Protein AF-0000000066710767 (afdb_homodimer)

pLDDT: mean 86.64, std 8.17, range [42.62, 94.25]

Structure (mmCIF, N/CA/C/O backbone):
data_AF-0000000066710767-model_v1
#
loop_
_entity.id
_entity.type
_entity.pdbx_description
1 polymer 'Receptor expression-enhancing protein'
#
loop_
_atom_site.group_PDB
_atom_site.id
_atom_site.type_symbol
_atom_site.label_atom_id
_atom_site.label_alt_id
_atom_site.label_comp_id
_atom_site.label_asym_id
_atom_site.label_entity_id
_atom_site.label_seq_id
_atom_site.pdbx_PDB_ins_code
_atom_site.Cartn_x
_atom_site.Cartn_y
_atom_site.Cartn_z
_atom_site.occupancy
_atom_site.B_iso_or_equiv
_atom_site.auth_seq_id
_atom_site.auth_comp_id
_atom_site.auth_asym_id
_atom_site.auth_atom_id
_atom_site.pdbx_PDB_model_num
ATOM 1 N N . MET A 1 1 ? -16.938 27.125 14.664 1 43.53 1 MET A N 1
ATOM 2 C CA . MET A 1 1 ? -15.539 27.094 14.25 1 43.53 1 MET A CA 1
ATOM 3 C C . MET A 1 1 ? -14.609 27.188 15.461 1 43.53 1 MET A C 1
ATOM 5 O O . MET A 1 1 ? -14.625 28.203 16.172 1 43.53 1 MET A O 1
ATOM 9 N N . ASN A 1 2 ? -14.266 26.016 16.078 1 51.09 2 ASN A N 1
ATOM 10 C CA . ASN A 1 2 ? -13.664 25.984 17.406 1 51.09 2 ASN A CA 1
ATOM 11 C C . ASN A 1 2 ? -12.492 26.953 17.516 1 51.09 2 ASN A C 1
ATOM 13 O O . ASN A 1 2 ? -11.797 27.203 16.531 1 51.09 2 ASN A O 1
ATOM 17 N N . ASP A 1 3 ? -12.555 27.844 18.422 1 58.38 3 ASP A N 1
ATOM 18 C CA . ASP A 1 3 ? -11.578 28.844 18.859 1 58.38 3 ASP A CA 1
ATOM 19 C C . ASP A 1 3 ? -10.195 28.219 19 1 58.38 3 ASP A C 1
ATOM 21 O O . ASP A 1 3 ? -9.859 27.672 20.062 1 58.38 3 ASP A O 1
ATOM 25 N N . ILE A 1 4 ? -9.703 27.672 17.859 1 63.28 4 ILE A N 1
ATOM 26 C CA . ILE A 1 4 ? -8.328 27.203 17.969 1 63.28 4 ILE A CA 1
ATOM 27 C C . ILE A 1 4 ? -7.449 28.297 18.578 1 63.28 4 ILE A C 1
ATOM 29 O O . ILE A 1 4 ? -7.438 29.422 18.078 1 63.28 4 ILE A O 1
ATOM 33 N N . HIS A 1 5 ? -7.02 28.062 19.75 1 76.56 5 HIS A N 1
ATOM 34 C CA . HIS A 1 5 ? -6.121 28.984 20.422 1 76.56 5 HIS A CA 1
ATOM 35 C C . HIS A 1 5 ? -4.93 29.344 19.547 1 76.56 5 HIS A C 1
ATOM 37 O O . HIS A 1 5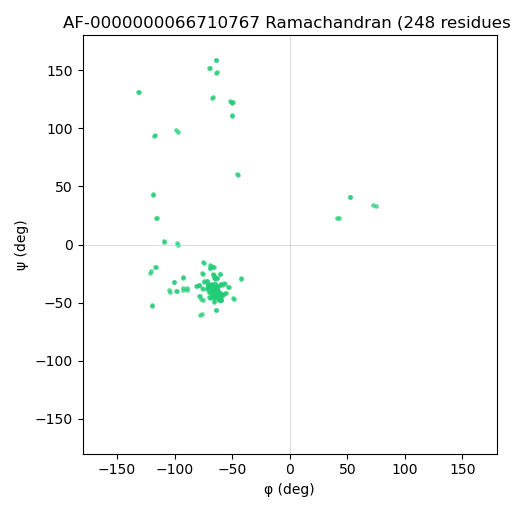 ? -4.363 28.453 18.875 1 76.56 5 HIS A O 1
ATOM 43 N N . PRO A 1 6 ? -4.762 30.625 19.297 1 83.25 6 PRO A N 1
ATOM 44 C CA . PRO A 1 6 ? -3.676 31.109 18.438 1 83.25 6 PRO A CA 1
ATOM 45 C C . PRO A 1 6 ? -2.355 30.391 18.703 1 83.25 6 PRO A C 1
ATOM 47 O O . PRO A 1 6 ? -1.581 30.156 17.766 1 83.25 6 PRO A O 1
ATOM 50 N N . GLU A 1 7 ? -2.072 29.922 19.859 1 88.31 7 GLU A N 1
ATOM 51 C CA . GLU A 1 7 ? -0.835 29.234 20.203 1 88.31 7 GLU A CA 1
ATOM 52 C C . GLU A 1 7 ? -0.789 27.844 19.547 1 88.31 7 GLU A C 1
ATOM 54 O O . GLU A 1 7 ? 0.267 27.406 19.078 1 88.31 7 GLU A O 1
ATOM 59 N N . LEU A 1 8 ? -1.935 27.281 19.5 1 83.75 8 LEU A N 1
ATOM 60 C CA . LEU A 1 8 ? -2.004 25.9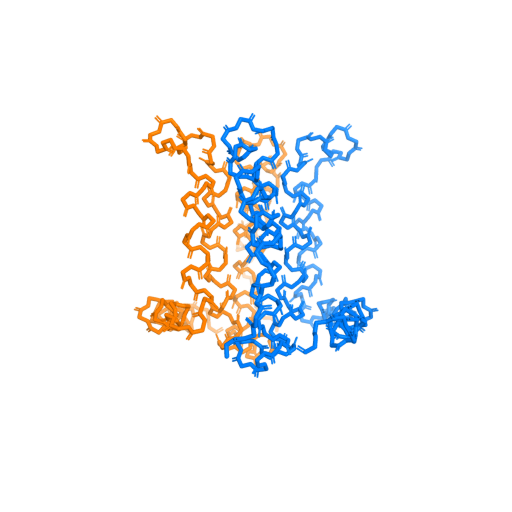69 18.875 1 83.75 8 LEU A CA 1
ATOM 61 C C . LEU A 1 8 ? -1.748 26.078 17.375 1 83.75 8 LEU A C 1
ATOM 63 O O . LEU A 1 8 ? -1.087 25.219 16.781 1 83.75 8 LEU A O 1
ATOM 67 N N . LEU A 1 9 ? -2.266 27.125 16.922 1 86.69 9 LEU A N 1
ATOM 68 C CA . LEU A 1 9 ? -2.088 27.328 15.492 1 86.69 9 LEU A CA 1
ATOM 69 C C . LEU A 1 9 ? -0.615 27.547 15.148 1 86.69 9 LEU A C 1
ATOM 71 O O . LEU A 1 9 ? -0.123 27 14.156 1 86.69 9 LEU A O 1
ATOM 75 N N . LYS A 1 10 ? 0.056 28.266 16 1 90.12 10 LYS A N 1
ATOM 76 C CA . LYS A 1 10 ? 1.489 28.469 15.812 1 90.12 10 LYS A CA 1
ATOM 77 C C . LYS A 1 10 ? 2.246 27.156 15.898 1 90.12 10 LYS A C 1
ATOM 79 O O . LYS A 1 10 ? 3.17 26.906 15.125 1 90.12 10 LYS A O 1
ATOM 84 N N . PHE A 1 11 ? 1.814 26.359 16.797 1 88.25 11 PHE A N 1
ATOM 85 C CA . PHE A 1 11 ? 2.453 25.062 16.969 1 88.25 11 PHE A CA 1
ATOM 86 C C . PHE A 1 11 ? 2.232 24.172 15.758 1 88.25 11 PHE A C 1
ATOM 88 O O . PHE A 1 11 ? 3.168 23.547 15.273 1 88.25 11 PHE A O 1
ATOM 95 N N . VAL A 1 12 ? 1.07 24.188 15.273 1 87.5 12 VAL A N 1
ATOM 96 C CA . VAL A 1 12 ? 0.722 23.344 14.133 1 87.5 12 VAL A CA 1
ATOM 97 C C . VAL A 1 12 ? 1.504 23.812 12.898 1 87.5 12 VAL A C 1
ATOM 99 O O . VAL A 1 12 ? 2.074 22.984 12.18 1 87.5 12 VAL A O 1
ATOM 102 N N . TYR A 1 13 ? 1.588 25.047 12.703 1 90.19 13 TYR A N 1
ATOM 103 C CA . TYR A 1 13 ? 2.326 25.562 11.555 1 90.19 13 TYR A CA 1
ATOM 104 C C . TYR A 1 13 ? 3.816 25.281 11.695 1 90.19 13 TYR A C 1
ATOM 106 O O . TYR A 1 13 ? 4.492 24.984 10.703 1 90.19 13 TYR A O 1
ATOM 114 N N . GLY A 1 14 ? 4.301 25.406 12.883 1 91.44 14 GLY A N 1
ATOM 115 C CA . GLY A 1 14 ? 5.691 25.062 13.133 1 91.44 14 GLY A CA 1
ATOM 116 C C . GLY A 1 14 ? 6.016 23.609 12.844 1 91.44 14 GLY A C 1
ATOM 117 O O . GLY A 1 14 ? 7.047 23.312 12.242 1 91.44 14 GLY A O 1
ATOM 118 N N . LEU A 1 15 ? 5.133 22.781 13.227 1 91.19 15 LEU A N 1
ATOM 119 C CA . LEU A 1 15 ? 5.32 21.359 12.984 1 91.19 15 LEU A CA 1
ATOM 120 C C . LEU A 1 15 ? 5.285 21.047 11.492 1 91.19 15 LEU A C 1
ATOM 122 O O . LEU A 1 15 ? 6.105 20.266 11 1 91.19 15 LEU A O 1
ATOM 126 N N . LEU A 1 16 ? 4.418 21.641 10.891 1 90.69 16 LEU A N 1
ATOM 127 C CA . LEU A 1 16 ? 4.297 21.438 9.445 1 90.69 16 LEU A CA 1
ATOM 128 C C . LEU A 1 16 ? 5.551 21.906 8.719 1 90.69 16 LEU A C 1
ATOM 130 O O . LEU A 1 16 ? 6.023 21.25 7.797 1 90.69 16 LEU A O 1
ATOM 134 N N . ALA A 1 17 ? 6 23.047 9.125 1 92.56 17 ALA A N 1
ATOM 135 C CA . ALA A 1 17 ? 7.23 23.578 8.539 1 92.56 17 ALA A CA 1
ATOM 136 C C . ALA A 1 17 ? 8.406 22.641 8.797 1 92.56 17 ALA A C 1
ATOM 138 O O . ALA A 1 17 ? 9.227 22.391 7.906 1 92.56 17 ALA A O 1
ATOM 139 N N . PHE A 1 18 ? 8.469 22.156 9.977 1 94 18 PHE A N 1
ATOM 140 C CA . PHE A 1 18 ? 9.531 21.219 10.344 1 94 18 PHE A CA 1
ATOM 141 C C . PHE A 1 18 ? 9.469 19.969 9.484 1 94 18 PHE A C 1
ATOM 143 O O . PHE A 1 18 ? 10.492 19.484 8.992 1 94 18 PHE A O 1
ATOM 150 N N . LEU A 1 19 ? 8.344 19.484 9.32 1 92.62 19 LEU A N 1
ATOM 151 C CA . LEU A 1 19 ? 8.156 18.266 8.531 1 92.62 19 LEU A CA 1
ATOM 152 C C . LEU A 1 19 ? 8.516 18.516 7.066 1 92.62 19 LEU A C 1
ATOM 154 O O . LEU A 1 19 ? 9.141 17.672 6.426 1 92.62 19 LEU A O 1
ATOM 158 N N . ALA A 1 20 ? 8.18 19.672 6.629 1 91.12 20 ALA A N 1
ATOM 159 C CA . ALA A 1 20 ? 8.484 20.031 5.246 1 91.12 20 ALA A CA 1
ATOM 160 C C . ALA A 1 20 ? 9.984 20.141 5.023 1 91.12 20 ALA A C 1
ATOM 162 O O . ALA A 1 20 ? 10.516 19.625 4.039 1 91.12 20 ALA A O 1
ATOM 163 N N . ILE A 1 21 ? 10.641 20.75 5.922 1 92.06 21 ILE A N 1
ATOM 164 C CA . ILE A 1 21 ? 12.086 20.891 5.832 1 92.06 21 ILE A CA 1
ATOM 165 C C . ILE A 1 21 ? 12.75 19.516 5.891 1 92.06 21 ILE A C 1
ATOM 167 O O . ILE A 1 21 ? 13.68 19.234 5.133 1 92.06 21 ILE A O 1
ATOM 171 N N . TYR A 1 22 ? 12.297 18.703 6.777 1 93 22 TYR A N 1
ATOM 172 C CA . TYR A 1 22 ? 12.844 17.359 6.902 1 93 22 TYR A CA 1
ATOM 173 C C . TYR A 1 22 ? 12.672 16.578 5.602 1 93 22 TYR A C 1
ATOM 175 O O . TYR A 1 22 ? 13.539 15.797 5.223 1 93 22 TYR A O 1
ATOM 183 N N . MET A 1 23 ? 11.602 16.812 4.898 1 91.5 23 MET A N 1
ATOM 184 C CA . MET A 1 23 ? 11.32 16.047 3.682 1 91.5 23 MET A CA 1
ATOM 185 C C . MET A 1 23 ? 12.219 16.516 2.539 1 91.5 23 MET A C 1
ATOM 187 O O . MET A 1 23 ? 12.367 15.805 1.539 1 91.5 23 MET A O 1
ATOM 191 N N . ILE A 1 24 ? 12.789 17.609 2.73 1 87.25 24 ILE A N 1
ATOM 192 C CA . ILE A 1 24 ? 13.688 18.141 1.705 1 87.25 24 ILE A CA 1
ATOM 193 C C . ILE A 1 24 ? 15.102 17.625 1.947 1 87.25 24 ILE A C 1
ATOM 195 O O . ILE A 1 24 ? 15.766 17.156 1.021 1 87.25 24 ILE A O 1
ATOM 199 N N . ILE A 1 25 ? 15.531 17.531 3.18 1 84.31 25 ILE A N 1
ATOM 200 C CA . ILE A 1 25 ? 16.938 17.281 3.461 1 84.31 25 ILE A CA 1
ATOM 201 C C . ILE A 1 25 ? 17.094 15.93 4.168 1 84.31 25 ILE A C 1
ATOM 203 O O . ILE A 1 25 ? 18.188 15.367 4.219 1 84.31 25 ILE A O 1
ATOM 207 N N . GLY A 1 26 ? 16.031 15.469 4.723 1 83.38 26 GLY A N 1
ATOM 208 C CA . GLY A 1 26 ? 16.141 14.312 5.605 1 83.38 26 GLY A CA 1
ATOM 209 C C . GLY A 1 26 ? 16.484 13.031 4.871 1 83.38 26 GLY A C 1
ATOM 210 O O . GLY A 1 26 ? 16.109 12.859 3.705 1 83.38 26 GLY A O 1
ATOM 211 N N . SER A 1 27 ? 17.141 12.102 5.531 1 83.25 27 SER A N 1
ATOM 212 C CA . SER A 1 27 ? 17.562 10.82 4.98 1 83.25 27 SER A CA 1
ATOM 213 C C . SER A 1 27 ? 16.406 9.844 4.855 1 83.25 27 SER A C 1
ATOM 215 O O . SER A 1 27 ? 16.438 8.93 4.035 1 83.25 27 SER A O 1
ATOM 217 N N . GLU A 1 28 ? 15.375 10.055 5.68 1 89.38 28 GLU A N 1
ATOM 218 C CA . GLU A 1 28 ? 14.219 9.164 5.684 1 89.38 28 GLU A CA 1
ATOM 219 C C . GLU A 1 28 ? 12.945 9.906 5.305 1 89.38 28 GLU A C 1
ATOM 221 O O . GLU A 1 28 ? 11.906 9.75 5.957 1 89.38 28 GLU A O 1
ATOM 226 N N . ALA A 1 29 ? 13.078 10.719 4.312 1 90.44 29 ALA A N 1
ATOM 227 C CA . ALA A 1 29 ? 11.953 11.539 3.877 1 90.44 29 ALA A CA 1
ATOM 228 C C . ALA A 1 29 ? 10.82 10.664 3.344 1 90.44 29 ALA A C 1
ATOM 230 O O . ALA A 1 29 ? 9.641 10.922 3.613 1 90.44 29 ALA A O 1
ATOM 231 N N . GLY A 1 30 ? 11.172 9.586 2.652 1 90.12 30 GLY A N 1
ATOM 232 C CA . GLY A 1 30 ? 10.188 8.68 2.1 1 90.12 30 GLY A CA 1
ATOM 233 C C . GLY A 1 30 ? 9.367 7.965 3.162 1 90.12 30 GLY A C 1
ATOM 234 O O . GLY A 1 30 ? 8.156 7.809 3.021 1 90.12 30 GLY A O 1
ATOM 235 N N . LEU A 1 31 ? 10.078 7.516 4.137 1 89 31 LEU A N 1
ATOM 236 C CA . LEU A 1 31 ? 9.406 6.859 5.254 1 89 31 LEU A CA 1
ATOM 237 C C . LEU A 1 31 ? 8.414 7.805 5.918 1 89 31 LEU A C 1
ATOM 239 O O . LEU A 1 31 ? 7.258 7.438 6.145 1 89 31 LEU A O 1
ATOM 243 N N . LEU A 1 32 ? 8.914 9.008 6.18 1 91.12 32 LEU A N 1
ATOM 244 C CA . LEU A 1 32 ? 8.055 10.008 6.816 1 91.12 32 LEU A CA 1
ATOM 245 C C . LEU A 1 32 ? 6.844 10.312 5.949 1 91.12 32 LEU A C 1
ATOM 247 O O . LEU A 1 32 ? 5.715 10.359 6.445 1 91.12 32 LEU A O 1
ATOM 251 N N . CYS A 1 33 ? 7.07 10.516 4.699 1 93.06 33 CYS A N 1
ATOM 252 C CA . CYS A 1 33 ? 5.984 10.797 3.768 1 93.06 33 CYS A CA 1
ATOM 253 C C . CYS A 1 33 ? 4.953 9.68 3.77 1 93.06 33 CYS A C 1
ATOM 255 O O . CYS A 1 33 ? 3.75 9.938 3.816 1 93.06 33 CYS A O 1
ATOM 257 N N . ASN A 1 34 ? 5.391 8.453 3.779 1 92.12 34 ASN A N 1
ATOM 258 C CA . ASN A 1 34 ? 4.465 7.328 3.742 1 92.12 34 ASN A CA 1
ATOM 259 C C . ASN A 1 34 ? 3.699 7.188 5.055 1 92.12 34 ASN A C 1
ATOM 261 O O . ASN A 1 34 ? 2.535 6.781 5.059 1 92.12 34 ASN A O 1
ATOM 265 N N . ILE A 1 35 ? 4.297 7.496 6.098 1 92.12 35 ILE A N 1
ATOM 266 C CA . ILE A 1 35 ? 3.598 7.477 7.379 1 92.12 35 ILE A CA 1
ATOM 267 C C . ILE A 1 35 ? 2.467 8.5 7.367 1 92.12 35 ILE A C 1
ATOM 269 O O . ILE A 1 35 ? 1.338 8.195 7.754 1 92.12 35 ILE A O 1
ATOM 273 N N . ILE A 1 36 ? 2.723 9.656 6.891 1 91.44 36 ILE A N 1
ATOM 274 C CA . ILE A 1 36 ? 1.722 10.719 6.848 1 91.44 36 ILE A CA 1
ATOM 275 C C . ILE A 1 36 ? 0.602 10.328 5.883 1 91.44 36 ILE A C 1
ATOM 277 O O . ILE A 1 36 ? -0.58 10.477 6.203 1 91.44 36 ILE A O 1
ATOM 281 N N . CYS A 1 37 ? 0.985 9.797 4.766 1 89.06 37 CYS A N 1
ATOM 282 C CA . CYS A 1 37 ? 0.039 9.438 3.715 1 89.06 37 CYS A CA 1
ATOM 283 C C . CYS A 1 37 ? -0.841 8.273 4.145 1 89.06 37 CYS A C 1
ATOM 285 O O . CYS A 1 37 ? -1.921 8.062 3.588 1 89.06 37 CYS A O 1
ATOM 287 N N . PHE A 1 38 ? -0.404 7.598 5.117 1 90.25 38 PHE A N 1
ATOM 288 C CA . PHE A 1 38 ? -1.22 6.496 5.613 1 90.25 38 PHE A CA 1
ATOM 289 C C . PHE A 1 38 ? -2.018 6.922 6.84 1 90.25 38 PHE A C 1
ATOM 291 O O . PHE A 1 38 ? -3.184 6.551 6.992 1 90.25 38 PHE A O 1
ATOM 298 N N . THR A 1 39 ? -1.442 7.645 7.668 1 90.31 39 THR A N 1
ATOM 299 C CA . THR A 1 39 ? -2.062 8.016 8.938 1 90.31 39 THR A CA 1
ATOM 300 C C . THR A 1 39 ? -3.199 9.008 8.711 1 90.31 39 THR A C 1
ATOM 302 O O . THR A 1 39 ? -4.238 8.922 9.367 1 90.31 39 THR A O 1
ATOM 305 N N . TYR A 1 40 ? -3.018 9.852 7.75 1 89.88 40 TYR A N 1
ATOM 306 C CA . TYR A 1 40 ? -4.016 10.883 7.512 1 89.88 40 TYR A CA 1
ATOM 307 C C . TYR A 1 40 ? -5.348 10.273 7.09 1 89.88 40 TYR A C 1
ATOM 309 O O . TYR A 1 40 ? -6.375 10.492 7.738 1 89.88 40 TYR A O 1
ATOM 317 N N . PRO A 1 41 ? -5.363 9.516 6.07 1 87.62 41 PRO A N 1
ATOM 318 C CA . PRO A 1 41 ? -6.641 8.906 5.684 1 87.62 41 PRO A CA 1
ATOM 319 C C . PRO A 1 41 ? -7.191 7.961 6.754 1 87.62 41 PRO A C 1
ATOM 321 O O . PRO A 1 41 ? -8.406 7.801 6.875 1 87.62 41 PRO A O 1
ATOM 324 N N . ALA A 1 42 ? -6.293 7.355 7.523 1 87.88 42 ALA A N 1
ATOM 325 C CA . ALA A 1 42 ? -6.742 6.484 8.609 1 87.88 42 ALA A CA 1
ATOM 326 C C . ALA A 1 42 ? -7.523 7.273 9.656 1 87.88 42 ALA A C 1
ATOM 328 O O . ALA A 1 42 ? -8.594 6.844 10.094 1 87.88 42 ALA A O 1
ATOM 329 N N . ILE A 1 43 ? -7.035 8.414 9.953 1 88.81 43 ILE A N 1
ATOM 330 C CA . ILE A 1 43 ? -7.684 9.266 10.953 1 88.81 43 ILE A CA 1
ATOM 331 C C . ILE A 1 43 ? -9.023 9.758 10.414 1 88.81 43 ILE A C 1
ATOM 333 O O . ILE A 1 43 ? -10.039 9.695 11.109 1 88.81 43 ILE A O 1
ATOM 337 N N . VAL A 1 44 ? -9.023 10.18 9.211 1 86.62 44 VAL A N 1
ATOM 338 C CA . VAL A 1 44 ? -10.242 10.688 8.594 1 86.62 44 VAL A CA 1
ATOM 339 C C . VAL A 1 44 ? -11.281 9.57 8.492 1 86.62 44 VAL A C 1
ATOM 341 O O . VAL A 1 44 ? -12.469 9.797 8.727 1 86.62 44 VAL A O 1
ATOM 344 N N . SER A 1 45 ? -10.867 8.375 8.195 1 86.5 45 SER A N 1
ATOM 345 C CA . SER A 1 45 ? -11.766 7.227 8.062 1 86.5 45 SER A CA 1
ATOM 346 C C . SER A 1 45 ? -12.406 6.867 9.398 1 86.5 45 SER A C 1
ATOM 348 O O . SER A 1 45 ? -13.578 6.488 9.445 1 86.5 45 SER A O 1
ATOM 350 N N . ILE A 1 46 ? -11.641 6.938 10.391 1 85.69 46 ILE A N 1
ATOM 351 C CA . ILE A 1 46 ? -12.133 6.582 11.719 1 85.69 46 ILE A CA 1
ATOM 352 C C . ILE A 1 46 ? -13.086 7.664 12.219 1 85.69 46 ILE A C 1
ATOM 354 O O . ILE A 1 46 ? -14.109 7.363 12.836 1 85.69 46 ILE A O 1
ATOM 358 N N . GLN A 1 47 ? -12.766 8.883 11.922 1 83.94 47 GLN A N 1
ATOM 359 C CA . GLN A 1 47 ? -13.555 10 12.422 1 83.94 47 GLN A CA 1
ATOM 360 C C . GLN A 1 47 ? -14.844 10.18 11.625 1 83.94 47 GLN A C 1
ATOM 362 O O . GLN A 1 47 ? -15.898 10.445 12.195 1 83.94 47 GLN A O 1
ATOM 367 N N . GLU A 1 48 ? -14.695 10.094 10.344 1 74.31 48 GLU A N 1
ATOM 368 C CA . GLU A 1 48 ? -15.844 10.398 9.5 1 74.31 48 GLU A CA 1
ATOM 369 C C . GLU A 1 48 ? -16.562 9.125 9.07 1 74.31 48 GLU A C 1
ATOM 371 O O . GLU A 1 48 ? -17.688 9.172 8.57 1 74.31 48 GLU A O 1
ATOM 376 N N . LYS A 1 49 ? -16.125 8.031 9.484 1 66 49 LYS A N 1
ATOM 377 C CA . LYS A 1 49 ? -16.672 6.727 9.148 1 66 49 LYS A CA 1
ATOM 378 C C . LYS A 1 49 ? -17.047 6.656 7.668 1 66 49 LYS A C 1
ATOM 380 O O . LYS A 1 49 ? -17.953 5.922 7.285 1 66 49 LYS A O 1
ATOM 385 N N . THR A 1 50 ? -16.391 7.527 6.914 1 68.69 50 THR A N 1
ATOM 386 C CA . THR A 1 50 ? -16.922 7.602 5.562 1 68.69 50 THR A CA 1
ATOM 387 C C . THR A 1 50 ? -15.859 7.258 4.531 1 68.69 50 THR A C 1
ATOM 389 O O . THR A 1 50 ? -16.172 6.805 3.428 1 68.69 50 THR A O 1
ATOM 392 N N . LEU A 1 51 ? -14.625 7.426 4.871 1 77.69 51 LEU A N 1
ATOM 393 C CA . LEU A 1 51 ? -13.641 7.262 3.805 1 77.69 51 LEU A CA 1
ATOM 394 C C . LEU A 1 51 ? -13.43 5.785 3.488 1 77.69 51 LEU A C 1
ATOM 396 O O . LEU A 1 51 ? -13.727 5.332 2.381 1 77.69 51 LEU A O 1
ATOM 400 N N . PHE A 1 52 ? -13 5.074 4.535 1 83.62 52 PHE A N 1
ATOM 401 C CA . PHE A 1 52 ? -12.797 3.639 4.379 1 83.62 52 PHE A CA 1
ATOM 402 C C . PHE A 1 52 ? -13.453 2.867 5.516 1 83.62 52 PHE A C 1
ATOM 404 O O . PHE A 1 52 ? -13.297 3.219 6.684 1 83.62 52 PHE A O 1
ATOM 411 N N . PRO A 1 53 ? -14.227 1.805 5.059 1 83.88 53 PRO A N 1
ATOM 412 C CA . PRO A 1 53 ? -14.672 0.881 6.109 1 83.88 53 PRO A CA 1
ATOM 413 C C . PRO A 1 53 ? -13.508 0.158 6.785 1 83.88 53 PRO A C 1
ATOM 415 O O . PRO A 1 53 ? -12.406 0.097 6.23 1 83.88 53 PRO A O 1
ATOM 418 N N . PHE A 1 54 ? -13.727 -0.343 7.969 1 80.62 54 PHE A N 1
ATOM 419 C CA . PHE A 1 54 ? -12.68 -1.002 8.742 1 80.62 54 PHE A CA 1
ATOM 420 C C . PHE A 1 54 ? -12.078 -2.162 7.961 1 80.62 54 PHE A C 1
ATOM 422 O O . PHE A 1 54 ? -10.875 -2.416 8.047 1 80.62 54 PHE A O 1
ATOM 429 N N . SER A 1 55 ? -12.953 -2.77 7.184 1 80.25 55 SER A N 1
ATOM 430 C CA . SER A 1 55 ? -12.492 -3.91 6.402 1 80.25 55 SER A CA 1
ATOM 431 C C . SER A 1 55 ? -11.453 -3.482 5.367 1 80.25 55 SER A C 1
ATOM 433 O O . SER A 1 55 ? -10.492 -4.211 5.102 1 80.25 55 SER A O 1
ATOM 435 N N . VAL A 1 56 ? -11.578 -2.279 4.816 1 82.56 56 VAL A N 1
ATOM 436 C CA . VAL A 1 56 ? -10.641 -1.748 3.83 1 82.56 56 VAL A CA 1
ATOM 437 C C . VAL A 1 56 ? -9.383 -1.238 4.535 1 82.56 56 VAL A C 1
ATOM 439 O O . VAL A 1 56 ? -8.266 -1.466 4.062 1 82.56 56 VAL A O 1
ATOM 442 N N . MET A 1 57 ? -9.578 -0.707 5.691 1 84.44 57 MET A N 1
ATOM 443 C CA . MET A 1 57 ? -8.461 -0.133 6.434 1 84.44 57 MET A CA 1
ATOM 444 C C . MET A 1 57 ? -7.516 -1.226 6.93 1 84.44 57 MET A C 1
ATOM 446 O O . MET A 1 57 ? -6.297 -1.057 6.906 1 84.44 57 MET A O 1
ATOM 450 N N . GLU A 1 58 ? -8.102 -2.268 7.367 1 85.31 58 GLU A N 1
ATOM 451 C CA . GLU A 1 58 ? -7.266 -3.344 7.879 1 85.31 58 GLU A CA 1
ATOM 452 C C . GLU A 1 58 ? -6.375 -3.924 6.781 1 85.31 58 GLU A C 1
ATOM 454 O O . GLU A 1 58 ? -5.211 -4.238 7.023 1 85.31 58 GLU A O 1
ATOM 459 N N . LYS A 1 59 ? -6.945 -4.004 5.617 1 82.88 59 LYS A N 1
ATOM 460 C CA . LYS A 1 59 ? -6.188 -4.551 4.496 1 82.88 59 LYS A CA 1
ATOM 461 C C . LYS A 1 59 ? -5.102 -3.578 4.043 1 82.88 59 LYS A C 1
ATOM 463 O O . LYS A 1 59 ? -4.008 -4 3.648 1 82.88 59 LYS A O 1
ATOM 468 N N . LYS A 1 60 ? -5.355 -2.348 4.176 1 84.31 60 LYS A N 1
ATOM 469 C CA . LYS A 1 60 ? -4.352 -1.338 3.854 1 84.31 60 LYS A CA 1
ATOM 470 C C . LYS A 1 60 ? -3.207 -1.361 4.859 1 84.31 60 LYS A C 1
ATOM 472 O O . LYS A 1 60 ? -2.045 -1.182 4.492 1 84.31 60 LYS A O 1
ATOM 477 N N . LEU A 1 61 ? -3.58 -1.629 6.062 1 85.69 61 LEU A N 1
ATOM 478 C CA . LEU A 1 61 ? -2.576 -1.639 7.125 1 85.69 61 LEU A CA 1
ATOM 479 C C . LEU A 1 61 ? -1.603 -2.797 6.938 1 85.69 61 LEU A C 1
ATOM 481 O O . LEU A 1 61 ? -0.402 -2.648 7.18 1 85.69 61 LEU A O 1
ATOM 485 N N . THR A 1 62 ? -2.143 -3.924 6.531 1 84.5 62 THR A N 1
ATOM 486 C CA . THR A 1 62 ? -1.284 -5.078 6.301 1 84.5 62 THR A CA 1
ATOM 487 C C . THR A 1 62 ? -0.25 -4.781 5.219 1 84.5 62 THR A C 1
ATOM 489 O O . THR A 1 62 ? 0.939 -5.047 5.398 1 84.5 62 THR A O 1
ATOM 492 N N . ASP A 1 63 ? -0.673 -4.133 4.168 1 87.44 63 ASP A N 1
ATOM 493 C CA . ASP A 1 63 ? 0.208 -3.793 3.053 1 87.44 63 ASP A CA 1
ATOM 494 C C . ASP A 1 63 ? 1.223 -2.729 3.461 1 87.44 63 ASP A C 1
ATOM 496 O O . ASP A 1 63 ? 2.379 -2.771 3.035 1 87.44 63 ASP A O 1
ATOM 500 N N . LYS A 1 64 ? 0.779 -1.824 4.242 1 88.5 64 LYS A N 1
ATOM 501 C CA . LYS A 1 64 ? 1.645 -0.706 4.605 1 88.5 64 LYS A CA 1
ATOM 502 C C . LYS A 1 64 ? 2.805 -1.17 5.48 1 88.5 64 LYS A C 1
ATOM 504 O O . LYS A 1 64 ? 3.91 -0.63 5.391 1 88.5 64 LYS A O 1
ATOM 509 N N . ALA A 1 65 ? 2.561 -2.141 6.363 1 85.06 65 ALA A N 1
ATOM 510 C CA . ALA A 1 65 ? 3.641 -2.707 7.168 1 85.06 65 ALA A CA 1
ATOM 511 C C . ALA A 1 65 ? 4.789 -3.188 6.285 1 85.06 65 ALA A C 1
ATOM 513 O O . ALA A 1 65 ? 5.961 -2.979 6.613 1 85.06 65 ALA A O 1
ATOM 514 N N . PHE A 1 66 ? 4.496 -3.705 5.168 1 87.12 66 PHE A N 1
ATOM 515 C CA . PHE A 1 66 ? 5.504 -4.184 4.227 1 87.12 66 PHE A CA 1
ATOM 516 C C . PHE A 1 66 ? 6.164 -3.018 3.504 1 87.12 66 PHE A C 1
ATOM 518 O O . PHE A 1 66 ? 7.371 -3.041 3.254 1 87.12 66 PHE A O 1
ATOM 525 N N . THR A 1 67 ? 5.375 -2.053 3.215 1 87.31 67 THR A N 1
ATOM 526 C CA . THR A 1 67 ? 5.902 -0.892 2.506 1 87.31 67 THR A CA 1
ATOM 527 C C . THR A 1 67 ? 6.953 -0.174 3.352 1 87.31 67 THR A C 1
ATOM 529 O O . THR A 1 67 ? 7.973 0.279 2.828 1 87.31 67 THR A O 1
ATOM 532 N N . PHE A 1 68 ? 6.719 -0.168 4.625 1 88.56 68 PHE A N 1
ATOM 533 C CA . PHE A 1 68 ? 7.656 0.495 5.523 1 88.56 68 PHE A CA 1
ATOM 534 C C . PHE A 1 68 ? 8.977 -0.266 5.586 1 88.56 68 PHE A C 1
ATOM 536 O O . PHE A 1 68 ? 10.047 0.341 5.586 1 88.56 68 PHE A O 1
ATOM 543 N N . SER A 1 69 ? 8.953 -1.498 5.598 1 88.75 69 SER A N 1
ATOM 544 C CA . SE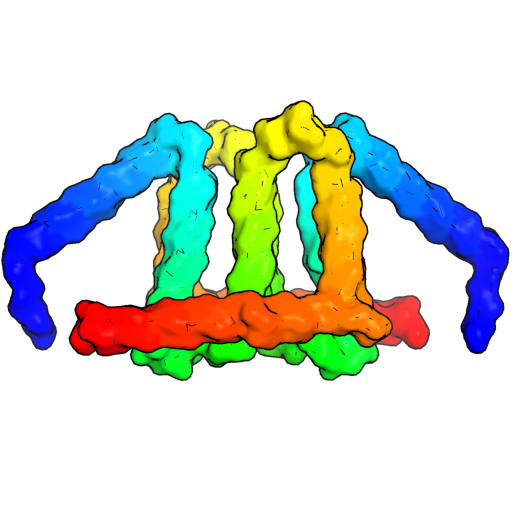R A 1 69 ? 10.172 -2.309 5.645 1 88.75 69 SER A CA 1
ATOM 545 C C . SER A 1 69 ? 10.977 -2.166 4.359 1 88.75 69 SER A C 1
ATOM 547 O O . SER A 1 69 ? 12.203 -2.281 4.375 1 88.75 69 SER A O 1
ATOM 549 N N . ASP A 1 70 ? 10.25 -1.817 3.262 1 89.38 70 ASP A N 1
ATOM 550 C CA . ASP A 1 70 ? 10.906 -1.698 1.965 1 89.38 70 ASP A CA 1
ATOM 551 C C . ASP A 1 70 ? 11.906 -0.543 1.96 1 89.38 70 ASP A C 1
ATOM 553 O O . ASP A 1 70 ? 12.906 -0.585 1.243 1 89.38 70 ASP A O 1
ATOM 557 N N . PHE A 1 71 ? 11.633 0.42 2.746 1 87.19 71 PHE A N 1
ATOM 558 C CA . PHE A 1 71 ? 12.508 1.58 2.811 1 87.19 71 PHE A CA 1
ATOM 559 C C . PHE A 1 71 ? 13.844 1.212 3.451 1 87.19 71 PHE A C 1
ATOM 561 O O . PHE A 1 71 ? 14.859 1.868 3.207 1 87.19 71 PHE A O 1
ATOM 568 N N . TYR A 1 72 ? 13.883 0.133 4.18 1 87.88 72 TYR A N 1
ATOM 569 C CA . TYR A 1 72 ? 15.109 -0.295 4.848 1 87.88 72 TYR A CA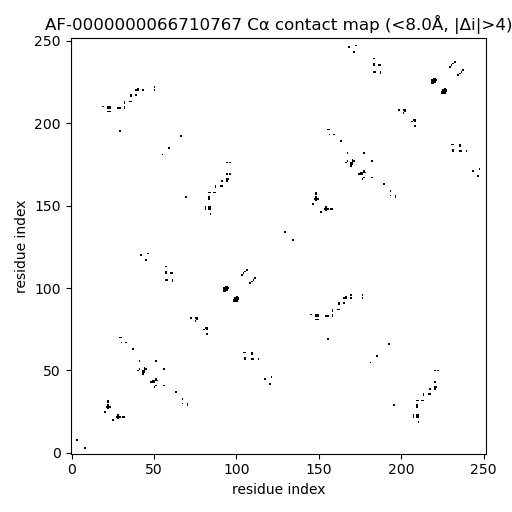 1
ATOM 570 C C . TYR A 1 72 ? 15.594 -1.632 4.297 1 87.88 72 TYR A C 1
ATOM 572 O O . TYR A 1 72 ? 16.344 -2.35 4.961 1 87.88 72 TYR A O 1
ATOM 580 N N . ALA A 1 73 ? 15.172 -1.907 3.133 1 87.88 73 ALA A N 1
ATOM 581 C CA . ALA A 1 73 ? 15.477 -3.217 2.561 1 87.88 73 ALA A CA 1
ATOM 582 C C . ALA A 1 73 ? 16.984 -3.432 2.453 1 87.88 73 ALA A C 1
ATOM 584 O O . ALA A 1 73 ? 17.484 -4.512 2.768 1 87.88 73 ALA A O 1
ATOM 585 N N . GLU A 1 74 ? 17.766 -2.398 2.014 1 86.06 74 GLU A N 1
ATOM 586 C CA . GLU A 1 74 ? 19.219 -2.521 1.88 1 86.06 74 GLU A CA 1
ATOM 587 C C . GLU A 1 74 ? 19.875 -2.83 3.225 1 86.06 74 GLU A C 1
ATOM 589 O O . GLU A 1 74 ? 20.766 -3.67 3.305 1 86.06 74 GLU A O 1
ATOM 594 N N . ARG A 1 75 ? 19.406 -2.143 4.246 1 86.44 75 ARG A N 1
ATOM 595 C CA . ARG A 1 75 ? 19.938 -2.385 5.582 1 86.44 75 ARG A CA 1
ATOM 596 C C . ARG A 1 75 ? 19.531 -3.764 6.09 1 86.44 75 ARG A C 1
ATOM 598 O O . ARG A 1 75 ? 20.344 -4.461 6.715 1 86.44 75 ARG A O 1
ATOM 605 N N . ILE A 1 76 ? 18.312 -4.223 5.867 1 89.75 76 ILE A N 1
ATOM 606 C CA . ILE A 1 76 ? 17.812 -5.523 6.297 1 89.75 76 ILE A CA 1
ATOM 607 C C . ILE A 1 76 ? 18.609 -6.633 5.609 1 89.75 76 ILE A C 1
ATOM 609 O O . ILE A 1 76 ? 18.906 -7.664 6.219 1 89.75 76 ILE A O 1
ATOM 613 N N . MET A 1 77 ? 18.953 -6.402 4.367 1 89.75 77 MET A N 1
ATOM 614 C CA . MET A 1 77 ? 19.641 -7.43 3.584 1 89.75 77 MET A CA 1
ATOM 615 C C . MET A 1 77 ? 21.031 -7.703 4.141 1 89.75 77 MET A C 1
ATOM 617 O O . MET A 1 77 ? 21.641 -8.734 3.846 1 89.75 77 MET A O 1
ATOM 621 N N . GLU A 1 78 ? 21.547 -6.75 4.934 1 90.88 78 GLU A N 1
ATOM 622 C CA . GLU A 1 78 ? 22.812 -6.984 5.605 1 90.88 78 GLU A CA 1
ATOM 623 C C . GLU A 1 78 ? 22.703 -8.117 6.629 1 90.88 78 GLU A C 1
ATOM 625 O O . GLU A 1 78 ? 23.672 -8.828 6.883 1 90.88 78 GLU A O 1
ATOM 630 N N . PHE A 1 79 ? 21.5 -8.328 7.207 1 89.88 79 PHE A N 1
ATOM 631 C CA . PHE A 1 79 ? 21.25 -9.352 8.219 1 89.88 79 PHE A CA 1
ATOM 632 C C . PHE A 1 79 ? 20.5 -10.531 7.617 1 89.88 79 PHE A C 1
ATOM 634 O O . PHE A 1 79 ? 20.672 -11.672 8.039 1 89.88 79 PHE A O 1
ATOM 641 N N . VAL A 1 80 ? 19.562 -10.359 6.785 1 89.31 80 VAL A N 1
ATOM 642 C CA . VAL A 1 80 ? 18.75 -11.367 6.121 1 89.31 80 VAL A CA 1
ATOM 643 C C . VAL A 1 80 ? 18.969 -11.305 4.613 1 89.31 80 VAL A C 1
ATOM 645 O O . VAL A 1 80 ? 18.234 -10.617 3.9 1 89.31 80 VAL A O 1
ATOM 648 N N . PRO A 1 81 ? 19.953 -12.242 4.359 1 86.69 81 PRO A N 1
ATOM 649 C CA . PRO A 1 81 ? 20.141 -12.273 2.908 1 86.69 81 PRO A CA 1
ATOM 650 C C . PRO A 1 81 ? 18.891 -12.758 2.164 1 86.69 81 PRO A C 1
ATOM 652 O O . PRO A 1 81 ? 18.031 -13.43 2.75 1 86.69 81 PRO A O 1
ATOM 655 N N . PHE A 1 82 ? 18.562 -12.352 1.032 1 91.25 82 PHE A N 1
ATOM 656 C CA . PHE A 1 82 ? 17.438 -12.75 0.184 1 91.25 82 PHE A CA 1
ATOM 657 C C . PHE A 1 82 ? 16.141 -12.164 0.711 1 91.25 82 PHE A C 1
ATOM 659 O O . PHE A 1 82 ? 15.102 -12.836 0.697 1 91.25 82 PHE A O 1
ATOM 666 N N . TYR A 1 83 ? 16.125 -11.07 1.262 1 92.5 83 TYR A N 1
ATOM 667 C CA . TYR A 1 83 ? 14.961 -10.398 1.819 1 92.5 83 TYR A CA 1
ATOM 668 C C . TYR A 1 83 ? 13.812 -10.391 0.825 1 92.5 83 TYR A C 1
ATOM 670 O O . TYR A 1 83 ? 12.672 -10.711 1.182 1 92.5 83 TYR A O 1
ATOM 678 N N . TRP A 1 84 ? 14.078 -10.078 -0.366 1 93.5 84 TRP A N 1
ATOM 679 C CA . TRP A 1 84 ? 13.023 -9.938 -1.369 1 93.5 84 TRP A CA 1
ATOM 680 C C . TRP A 1 84 ? 12.383 -11.281 -1.681 1 93.5 84 TRP A C 1
ATOM 682 O O . TRP A 1 84 ? 11.18 -11.359 -1.93 1 93.5 84 TRP A O 1
ATOM 692 N N . ILE A 1 85 ? 13.164 -12.305 -1.643 1 94.25 85 ILE A N 1
ATOM 693 C CA . ILE A 1 85 ? 12.625 -13.641 -1.87 1 94.25 85 ILE A CA 1
ATOM 694 C C . ILE A 1 85 ? 11.75 -14.055 -0.691 1 94.25 85 ILE A C 1
ATOM 696 O O . ILE A 1 85 ? 10.648 -14.57 -0.881 1 94.25 85 ILE A O 1
ATOM 700 N N . ILE A 1 86 ? 12.266 -13.812 0.437 1 94 86 ILE A N 1
ATOM 701 C CA . ILE A 1 86 ? 11.523 -14.148 1.643 1 94 86 ILE A CA 1
ATOM 702 C C . ILE A 1 86 ? 10.203 -13.383 1.668 1 94 86 ILE A C 1
ATOM 704 O O . ILE A 1 86 ? 9.148 -13.945 1.966 1 94 86 ILE A O 1
ATOM 708 N N . LYS A 1 87 ? 10.266 -12.109 1.335 1 93.69 87 LYS A N 1
ATOM 709 C CA . LYS A 1 87 ? 9.055 -11.297 1.278 1 93.69 87 LYS A CA 1
ATOM 710 C C . LYS A 1 87 ? 8.078 -11.844 0.241 1 93.69 87 LYS A C 1
ATOM 712 O O . LYS A 1 87 ? 6.871 -11.875 0.48 1 93.69 87 LYS A O 1
ATOM 717 N N . CYS A 1 88 ? 8.594 -12.203 -0.84 1 93.81 88 CYS A N 1
ATOM 718 C CA . CYS A 1 88 ? 7.742 -12.742 -1.896 1 93.81 88 CYS A CA 1
ATOM 719 C C . CYS A 1 88 ? 7.047 -14.023 -1.438 1 93.81 88 CYS A C 1
ATOM 721 O O . CYS A 1 88 ? 5.848 -14.188 -1.657 1 93.81 88 CYS A O 1
ATOM 723 N N . ILE A 1 89 ? 7.773 -14.891 -0.824 1 93.12 89 ILE A N 1
ATOM 724 C CA . ILE A 1 89 ? 7.207 -16.125 -0.293 1 93.12 89 ILE A CA 1
ATOM 725 C C . ILE A 1 89 ? 6.145 -15.797 0.754 1 93.12 89 ILE A C 1
ATOM 727 O O . ILE A 1 89 ? 5.082 -16.422 0.783 1 93.12 89 ILE A O 1
ATOM 731 N N . TYR A 1 90 ? 6.441 -14.883 1.549 1 93.38 90 TYR A N 1
ATOM 732 C CA . TYR A 1 90 ? 5.492 -14.453 2.568 1 93.38 90 TYR A CA 1
ATOM 733 C C . TYR A 1 90 ? 4.211 -13.922 1.934 1 93.38 90 TYR A C 1
ATOM 735 O O . TYR A 1 90 ? 3.109 -14.219 2.4 1 93.38 90 TYR A O 1
ATOM 743 N N . CYS A 1 91 ? 4.305 -13.156 0.895 1 91.69 91 CYS A N 1
ATOM 744 C CA . CYS A 1 91 ? 3.143 -12.609 0.198 1 91.69 91 CYS A CA 1
ATOM 745 C C . CYS A 1 91 ? 2.285 -13.727 -0.386 1 91.69 91 CYS A C 1
ATOM 747 O O . CYS A 1 91 ? 1.059 -13.688 -0.284 1 91.69 91 CYS A O 1
ATOM 749 N N . ILE A 1 92 ? 2.936 -14.648 -0.976 1 90.38 92 ILE A N 1
ATOM 750 C CA . ILE A 1 92 ? 2.203 -15.781 -1.536 1 90.38 92 ILE A CA 1
ATOM 751 C C . ILE A 1 92 ? 1.468 -16.516 -0.423 1 90.38 92 ILE A C 1
ATOM 753 O O . ILE A 1 92 ? 0.29 -16.859 -0.566 1 90.38 92 ILE A O 1
ATOM 757 N N . TYR A 1 93 ? 2.168 -16.766 0.667 1 92.56 93 TYR A N 1
ATOM 758 C CA . TYR A 1 93 ? 1.561 -17.422 1.824 1 92.56 93 TYR A CA 1
ATOM 759 C C . TYR A 1 93 ? 0.335 -16.641 2.299 1 92.56 93 TYR A C 1
ATOM 761 O O . TYR A 1 93 ? -0.693 -17.25 2.627 1 92.56 93 TYR A O 1
ATOM 769 N N . LEU A 1 94 ? 0.379 -15.414 2.334 1 90 94 LEU A N 1
ATOM 770 C CA . LEU A 1 94 ? -0.683 -14.555 2.85 1 90 94 LEU A CA 1
ATOM 771 C C . LEU A 1 94 ? -1.93 -14.648 1.977 1 90 94 LEU A C 1
ATOM 773 O O . LEU A 1 94 ? -3.051 -14.68 2.49 1 90 94 LEU A O 1
ATOM 777 N N . TYR A 1 95 ? -1.738 -14.734 0.6 1 89.81 95 TYR A N 1
ATOM 778 C CA . TYR A 1 95 ? -2.883 -14.523 -0.28 1 89.81 95 TYR A CA 1
ATOM 779 C C . TYR A 1 95 ? -3.307 -15.828 -0.94 1 89.81 95 TYR A C 1
ATOM 781 O O . TYR A 1 95 ? -4.25 -15.859 -1.735 1 89.81 95 TYR A O 1
ATOM 789 N N . LEU A 1 96 ? -2.641 -16.859 -0.578 1 87.38 96 LEU A N 1
ATOM 790 C CA . LEU A 1 96 ? -3.041 -18.172 -1.047 1 87.38 96 LEU A CA 1
ATOM 791 C C . LEU A 1 96 ? -4.383 -18.578 -0.448 1 87.38 96 LEU A C 1
ATOM 793 O O . LEU A 1 96 ? -4.57 -18.516 0.77 1 87.38 96 LEU A O 1
ATOM 797 N N . PRO A 1 97 ? -5.344 -18.953 -1.316 1 85.12 97 PRO A N 1
ATOM 798 C CA . PRO A 1 97 ? -6.668 -19.344 -0.82 1 85.12 97 PRO A CA 1
ATOM 799 C C . PRO A 1 97 ? -6.625 -20.547 0.115 1 85.12 97 PRO A C 1
ATOM 801 O O . PRO A 1 97 ? -7.504 -20.703 0.966 1 85.12 97 PRO A O 1
ATOM 804 N N . GLN A 1 98 ? -5.645 -21.375 0.005 1 87.56 98 GLN A N 1
ATOM 805 C CA . GLN A 1 98 ? -5.52 -22.578 0.813 1 87.56 98 GLN A CA 1
ATOM 806 C C . GLN A 1 98 ? -5.09 -22.234 2.238 1 87.56 98 GLN A C 1
ATOM 808 O O . GLN A 1 98 ? -5.547 -22.875 3.195 1 87.56 98 GLN A O 1
ATOM 813 N N . THR A 1 99 ? -4.281 -21.141 2.365 1 88 99 THR A N 1
ATOM 814 C CA . THR A 1 99 ? -3.748 -20.812 3.68 1 88 99 THR A CA 1
ATOM 815 C C . THR A 1 99 ? -4.559 -19.688 4.32 1 88 99 THR A C 1
ATOM 817 O O . THR A 1 99 ? -4.664 -19.609 5.547 1 88 99 THR A O 1
ATOM 820 N N . GLU A 1 100 ? -5.082 -18.797 3.525 1 87.19 100 GLU A N 1
ATOM 821 C CA . GLU A 1 100 ? -5.852 -17.656 3.99 1 87.19 100 GLU A CA 1
ATOM 822 C C . GLU A 1 100 ? -5.086 -16.859 5.051 1 87.19 100 GLU A C 1
ATOM 824 O O . GLU A 1 100 ? -5.645 -16.5 6.09 1 87.19 100 GLU A O 1
ATOM 829 N N . GLY A 1 101 ? -3.85 -16.703 4.824 1 89.69 101 GLY A N 1
ATOM 830 C CA . GLY A 1 101 ? -2.979 -16.047 5.785 1 89.69 101 GLY A CA 1
ATOM 831 C C . GLY A 1 101 ? -3.387 -14.625 6.086 1 89.69 101 GLY A C 1
ATOM 832 O O . GLY A 1 101 ? -3.258 -14.156 7.219 1 89.69 101 GLY A O 1
ATOM 833 N N . ILE A 1 102 ? -3.891 -13.984 5.051 1 88.62 102 ILE A N 1
ATOM 834 C CA . ILE A 1 102 ? -4.254 -12.578 5.195 1 88.62 102 ILE A CA 1
ATOM 835 C C . ILE A 1 102 ? -5.379 -12.445 6.219 1 88.62 102 ILE A C 1
ATOM 837 O O . ILE A 1 102 ? -5.398 -11.492 7.008 1 88.62 102 ILE A O 1
ATOM 841 N N . ASN A 1 103 ? -6.285 -13.367 6.246 1 88.25 103 ASN A N 1
ATOM 842 C CA . ASN A 1 103 ? -7.387 -13.336 7.199 1 88.25 103 ASN A CA 1
ATOM 843 C C . ASN A 1 103 ? -6.898 -13.555 8.633 1 88.25 103 ASN A C 1
ATOM 845 O O . ASN A 1 103 ? -7.379 -12.906 9.562 1 88.25 103 ASN A O 1
ATOM 849 N N . ILE A 1 104 ? -5.945 -14.398 8.758 1 91.62 104 ILE A N 1
ATOM 850 C CA . ILE A 1 104 ? -5.383 -14.68 10.07 1 91.62 104 ILE A CA 1
ATOM 851 C C . ILE A 1 104 ? -4.676 -13.438 10.609 1 91.62 104 ILE A C 1
ATOM 853 O O . ILE A 1 104 ? -4.91 -13.023 11.742 1 91.62 104 ILE A O 1
ATOM 857 N N . VAL A 1 105 ? -3.84 -12.836 9.812 1 89.44 105 VAL A N 1
ATOM 858 C CA . VAL A 1 105 ? -3.082 -11.656 10.203 1 89.44 105 VAL A CA 1
ATOM 859 C C . VAL A 1 105 ? -4.039 -10.516 10.547 1 89.44 105 VAL A C 1
ATOM 861 O O . VAL A 1 105 ? -3.869 -9.836 11.555 1 89.44 105 VAL A O 1
ATOM 864 N N . GLU A 1 106 ? -4.98 -10.297 9.719 1 88.75 106 GLU A N 1
ATOM 865 C CA . GLU A 1 106 ? -5.938 -9.211 9.914 1 88.75 106 GLU A CA 1
ATOM 866 C C . GLU A 1 106 ? -6.734 -9.406 11.203 1 88.75 106 GLU A C 1
ATOM 868 O O . GLU A 1 106 ? -6.891 -8.477 11.992 1 88.75 106 GLU A O 1
ATOM 873 N N . GLU A 1 107 ? -7.246 -10.594 11.414 1 91.12 107 GLU A N 1
ATOM 874 C CA . GLU A 1 107 ? -8.109 -10.883 12.562 1 91.12 107 GLU A CA 1
ATOM 875 C C . GLU A 1 107 ? -7.309 -10.867 13.859 1 91.12 107 GLU A C 1
ATOM 877 O O . GLU A 1 107 ? -7.77 -10.328 14.867 1 91.12 107 GLU A O 1
ATOM 882 N N . LYS A 1 10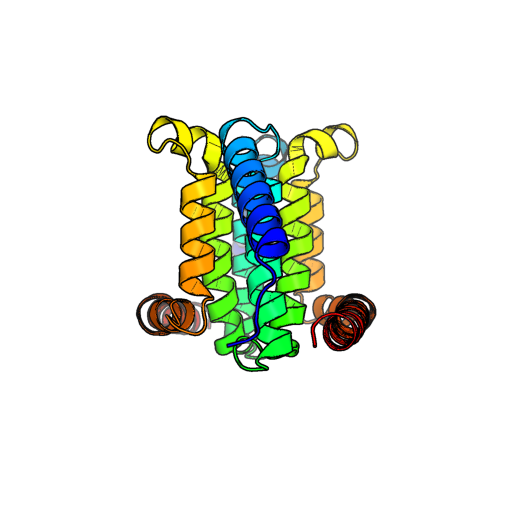8 ? -6.102 -11.344 13.828 1 92.88 108 LYS A N 1
ATOM 883 C CA . LYS A 1 108 ? -5.355 -11.539 15.062 1 92.88 108 LYS A CA 1
ATOM 884 C C . LYS A 1 108 ? -4.504 -10.32 15.398 1 92.88 108 LYS A C 1
ATOM 886 O O . LYS A 1 108 ? -4.246 -10.031 16.562 1 92.88 108 LYS A O 1
ATOM 891 N N . ILE A 1 109 ? -4.102 -9.609 14.422 1 91.69 109 ILE A N 1
ATOM 892 C CA . ILE A 1 109 ? -3.117 -8.562 14.688 1 91.69 109 ILE A CA 1
ATOM 893 C C . ILE A 1 109 ? -3.693 -7.203 14.305 1 91.69 109 ILE A C 1
ATOM 895 O O . ILE A 1 109 ? -3.795 -6.305 15.141 1 91.69 109 ILE A O 1
ATOM 899 N N . ILE A 1 110 ? -4.156 -7.09 13.148 1 90.5 110 ILE A N 1
ATOM 900 C CA . ILE A 1 110 ? -4.457 -5.781 12.578 1 90.5 110 ILE A CA 1
ATOM 901 C C . ILE A 1 110 ? -5.75 -5.242 13.188 1 90.5 110 ILE A C 1
ATOM 903 O O . ILE A 1 110 ? -5.805 -4.09 13.625 1 90.5 110 ILE A O 1
ATOM 907 N N . LEU A 1 111 ? -6.812 -6.121 13.234 1 90.31 111 LEU A N 1
ATOM 908 C CA . LEU A 1 111 ? -8.117 -5.688 13.727 1 90.31 111 LEU A CA 1
ATOM 909 C C . LEU A 1 111 ? -8.023 -5.199 15.164 1 90.31 111 LEU A C 1
ATOM 911 O O . LEU A 1 111 ? -8.477 -4.098 15.484 1 90.31 111 LEU A O 1
ATOM 915 N N . PRO A 1 112 ? -7.387 -5.965 15.984 1 91.38 112 PRO A N 1
ATOM 916 C CA . PRO A 1 112 ? -7.254 -5.477 17.359 1 91.38 112 PRO A CA 1
ATOM 917 C C . PRO A 1 112 ? -6.449 -4.184 17.453 1 91.38 112 PRO A C 1
ATOM 919 O O . PRO A 1 112 ? -6.773 -3.305 18.25 1 91.38 112 PRO A O 1
ATOM 922 N N . ALA A 1 113 ? -5.406 -4.035 16.672 1 89.62 113 ALA A N 1
ATOM 923 C CA . ALA A 1 113 ? -4.598 -2.82 16.672 1 89.62 113 ALA A CA 1
ATOM 924 C C . ALA A 1 113 ? -5.414 -1.621 16.203 1 89.62 113 ALA A C 1
ATOM 926 O O . ALA A 1 113 ? -5.312 -0.531 16.766 1 89.62 113 ALA A O 1
ATOM 927 N N . LEU A 1 114 ? -6.168 -1.832 15.203 1 88.56 114 LEU A N 1
ATOM 928 C CA . LEU A 1 114 ? -6.992 -0.769 14.641 1 88.56 114 LEU A CA 1
ATOM 929 C C . LEU A 1 114 ? -8.062 -0.327 15.641 1 88.56 114 LEU A C 1
ATOM 931 O O . LEU A 1 114 ? -8.328 0.869 15.781 1 88.56 114 LEU A O 1
ATOM 935 N N . GLN A 1 115 ? -8.703 -1.289 16.281 1 90.56 115 GLN A N 1
ATOM 936 C CA . GLN A 1 115 ? -9.734 -0.987 17.266 1 90.56 115 GLN A CA 1
ATOM 937 C C . GLN A 1 115 ? -9.156 -0.207 18.438 1 90.56 115 GLN A C 1
ATOM 939 O O . GLN A 1 115 ? -9.781 0.735 18.938 1 90.56 115 GLN A O 1
ATOM 944 N N . LYS A 1 116 ? -8.016 -0.644 18.844 1 91.44 116 LYS A N 1
ATOM 945 C CA . LYS A 1 116 ? -7.34 0.066 19.922 1 91.44 116 LYS A CA 1
ATOM 946 C C . LYS A 1 116 ? -7.031 1.507 19.531 1 91.44 116 LYS A C 1
ATOM 948 O O . LYS A 1 116 ? -7.238 2.43 20.312 1 91.44 116 LYS A O 1
ATOM 953 N N . PHE A 1 117 ? -6.531 1.65 18.344 1 88.94 117 PHE A N 1
ATOM 954 C CA . PHE A 1 117 ? -6.219 2.977 17.828 1 88.94 117 PHE A CA 1
ATOM 955 C C . PHE A 1 117 ? -7.473 3.834 17.734 1 88.94 117 PHE A C 1
ATOM 957 O O . PHE A 1 117 ? -7.453 5.016 18.078 1 88.94 117 PHE A O 1
ATOM 964 N N . ALA A 1 118 ? -8.523 3.289 17.234 1 89 118 ALA A N 1
ATOM 965 C CA . ALA A 1 118 ? -9.789 4.008 17.094 1 89 118 ALA A CA 1
ATOM 966 C C . ALA A 1 118 ? -10.32 4.461 18.438 1 89 118 ALA A C 1
ATOM 968 O O . ALA A 1 118 ? -10.812 5.582 18.578 1 89 118 ALA A O 1
ATOM 969 N N . LYS A 1 119 ? -10.281 3.629 19.375 1 91.06 119 LYS A N 1
ATOM 970 C CA . LYS A 1 119 ? -10.734 3.957 20.719 1 91.06 119 LYS A CA 1
ATOM 971 C C . LYS A 1 119 ? -9.922 5.105 21.312 1 91.06 119 LYS A C 1
ATOM 973 O O . LYS A 1 119 ? -10.484 6.027 21.906 1 91.06 119 LYS A O 1
ATOM 978 N N . LYS A 1 120 ? -8.656 5.035 21.094 1 90.12 120 LYS A N 1
ATOM 979 C CA . LYS A 1 120 ? -7.773 6.086 21.578 1 90.12 120 LYS A CA 1
ATOM 980 C C . LYS A 1 120 ? -8.062 7.418 20.906 1 90.12 120 LYS A C 1
ATOM 982 O O . LYS A 1 120 ? -8.078 8.469 21.547 1 90.12 120 LYS A O 1
ATOM 987 N N . LEU A 1 121 ? -8.203 7.363 19.625 1 87.44 121 LEU A N 1
ATOM 988 C CA . LEU A 1 121 ? -8.469 8.57 18.844 1 87.44 121 LEU A CA 1
ATOM 989 C C . LEU A 1 121 ? -9.773 9.227 19.297 1 87.44 121 LEU A C 1
ATOM 991 O O . LEU A 1 121 ? -9.852 10.453 19.391 1 87.44 121 LEU A O 1
ATOM 995 N N . LYS A 1 122 ? -10.82 8.445 19.516 1 84.44 122 LYS A N 1
ATOM 996 C CA . LYS A 1 122 ? -12.117 8.961 19.938 1 84.44 122 LYS A CA 1
ATOM 997 C C . LYS A 1 122 ? -12.047 9.578 21.328 1 84.44 122 LYS A C 1
ATOM 999 O O . LYS A 1 122 ? -12.789 10.508 21.656 1 84.44 122 LYS A O 1
ATOM 1004 N N . ARG A 1 123 ? -11.148 9.094 22.031 1 85.44 123 ARG A N 1
ATOM 1005 C CA . ARG A 1 123 ? -10.984 9.594 23.391 1 85.44 123 ARG A CA 1
ATOM 1006 C C . ARG A 1 123 ? -10.203 10.898 23.406 1 85.44 123 ARG A C 1
ATOM 1008 O O . ARG A 1 123 ? -10.492 11.789 24.219 1 85.44 123 ARG A O 1
ATOM 1015 N N . GLU A 1 124 ? -9.234 10.93 22.453 1 80.62 124 GLU A N 1
ATOM 1016 C CA . GLU A 1 124 ? -8.305 12.055 22.484 1 80.62 124 GLU A CA 1
ATOM 1017 C C . GLU A 1 124 ? -8.781 13.188 21.594 1 80.62 124 GLU A C 1
ATOM 1019 O O . GLU A 1 124 ? -8.438 14.352 21.812 1 80.62 124 GLU A O 1
ATOM 1024 N N . VAL A 1 125 ? -9.328 12.836 20.438 1 68.56 125 VAL A N 1
ATOM 1025 C CA . VAL A 1 125 ? -9.781 13.867 19.516 1 68.56 125 VAL A CA 1
ATOM 1026 C C . VAL A 1 125 ? -11.281 14.102 19.688 1 68.56 125 VAL A C 1
ATOM 1028 O O . VAL A 1 125 ? -12.086 13.219 19.391 1 68.56 125 VAL A O 1
ATOM 1031 N N . PRO A 1 126 ? -11.734 15.133 20.469 1 58.34 126 PRO A N 1
ATOM 1032 C CA . PRO A 1 126 ? -13.141 15.406 20.797 1 58.34 126 PRO A CA 1
ATOM 1033 C C . PRO A 1 126 ? -14.039 15.461 19.562 1 58.34 126 PRO A C 1
ATOM 1035 O O . PRO A 1 126 ? -13.578 15.812 18.469 1 58.34 126 PRO A O 1
ATOM 1038 N N . MET B 1 1 ? -7.809 -32.469 -12.531 1 42.62 1 MET B N 1
ATOM 1039 C CA . MET B 1 1 ? -6.465 -31.906 -12.406 1 42.62 1 MET B CA 1
ATOM 1040 C C . MET B 1 1 ? -5.844 -31.672 -13.781 1 42.62 1 MET B C 1
ATOM 1042 O O . MET B 1 1 ? -5.621 -32.625 -14.531 1 42.62 1 MET B O 1
ATOM 1046 N N . ASN B 1 2 ? -6.121 -30.484 -14.375 1 50.72 2 ASN B N 1
ATOM 1047 C CA . ASN B 1 2 ? -5.844 -30.281 -15.797 1 50.72 2 ASN B CA 1
ATOM 1048 C C . ASN B 1 2 ? -4.418 -30.688 -16.156 1 50.72 2 ASN B C 1
ATOM 1050 O O . ASN B 1 2 ? -3.516 -30.594 -15.32 1 50.72 2 ASN B O 1
ATOM 1054 N N . ASP B 1 3 ? -4.285 -31.578 -17.047 1 58.41 3 ASP B N 1
ATOM 1055 C CA . ASP B 1 3 ? -3.094 -32.125 -17.672 1 58.41 3 ASP B CA 1
ATOM 1056 C C . ASP B 1 3 ? -2.119 -31.016 -18.078 1 58.41 3 ASP B C 1
ATOM 1058 O O . ASP B 1 3 ? -2.234 -30.438 -19.156 1 58.41 3 ASP B O 1
ATOM 1062 N N . ILE B 1 4 ? -1.675 -30.281 -17.047 1 63.22 4 ILE B N 1
ATOM 1063 C CA . ILE B 1 4 ? -0.636 -29.312 -17.391 1 63.22 4 ILE B CA 1
ATOM 1064 C C . ILE B 1 4 ? 0.461 -30.016 -18.188 1 63.22 4 ILE B C 1
ATOM 1066 O O . ILE B 1 4 ? 1.001 -31.031 -17.766 1 63.22 4 ILE B O 1
ATOM 1070 N N . HIS B 1 5 ? 0.524 -29.656 -19.438 1 76.56 5 HIS B N 1
ATOM 1071 C CA . HIS B 1 5 ? 1.562 -30.203 -20.297 1 76.56 5 HIS B CA 1
ATOM 1072 C C . HIS B 1 5 ? 2.945 -30.031 -19.688 1 76.56 5 HIS B C 1
ATOM 1074 O O . HIS B 1 5 ? 3.242 -28.969 -19.109 1 76.56 5 HIS B O 1
ATOM 1080 N N . PRO B 1 6 ? 3.658 -31.156 -19.531 1 83.19 6 PRO B N 1
ATOM 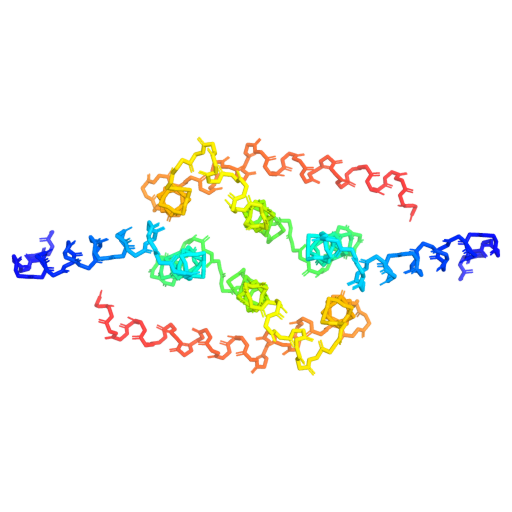1081 C CA . PRO B 1 6 ? 4.992 -31.141 -18.922 1 83.19 6 PRO B CA 1
ATOM 1082 C C . PRO B 1 6 ? 5.852 -29.984 -19.406 1 83.19 6 PRO B C 1
ATOM 1084 O O . PRO B 1 6 ? 6.645 -29.422 -18.641 1 83.19 6 PRO B O 1
ATOM 1087 N N . GLU B 1 7 ? 5.688 -29.484 -20.594 1 88.25 7 GLU B N 1
ATOM 1088 C CA . GLU B 1 7 ? 6.469 -28.375 -21.125 1 88.25 7 GLU B CA 1
ATOM 1089 C C . GLU B 1 7 ? 6.113 -27.062 -20.438 1 88.25 7 GLU B C 1
ATOM 1091 O O . GLU B 1 7 ? 6.988 -26.234 -20.188 1 88.25 7 GLU B O 1
ATOM 1096 N N . LEU B 1 8 ? 4.875 -26.984 -20.172 1 83.62 8 LEU B N 1
ATOM 1097 C CA . LEU B 1 8 ? 4.434 -25.781 -19.469 1 83.62 8 LEU B CA 1
ATOM 1098 C C . LEU B 1 8 ? 5.004 -25.719 -18.062 1 83.62 8 LEU B C 1
ATOM 1100 O O . LEU B 1 8 ? 5.383 -24.656 -17.578 1 83.62 8 LEU B O 1
ATOM 1104 N N . LEU B 1 9 ? 5.02 -26.875 -17.562 1 86.62 9 LEU B N 1
ATOM 1105 C CA . LEU B 1 9 ? 5.543 -26.938 -16.203 1 86.62 9 LEU B CA 1
ATOM 1106 C C . LEU B 1 9 ? 7.016 -26.547 -16.172 1 86.62 9 LEU B C 1
ATOM 1108 O O . LEU B 1 9 ? 7.453 -25.828 -15.273 1 86.62 9 LEU B O 1
ATOM 1112 N N . LYS B 1 10 ? 7.734 -27 -17.188 1 89.94 10 LYS B N 1
ATOM 1113 C CA . LYS B 1 10 ? 9.141 -26.625 -17.297 1 89.94 10 LYS B CA 1
ATOM 1114 C C . LYS B 1 10 ? 9.297 -25.125 -17.469 1 89.94 10 LYS B C 1
ATOM 1116 O O . LYS B 1 10 ? 10.195 -24.516 -16.875 1 89.94 10 LYS B O 1
ATOM 1121 N N . PHE B 1 11 ? 8.445 -24.594 -18.219 1 88.31 11 PHE B N 1
ATOM 1122 C CA . PHE B 1 11 ? 8.484 -23.172 -18.469 1 88.31 11 PHE B CA 1
ATOM 1123 C C . PHE B 1 11 ? 8.18 -22.391 -17.188 1 88.31 11 PHE B C 1
ATOM 1125 O O . PHE B 1 11 ? 8.875 -21.422 -16.875 1 88.31 11 PHE B O 1
ATOM 1132 N N . VAL B 1 12 ? 7.238 -22.812 -16.5 1 87.81 12 VAL B N 1
ATOM 1133 C CA . VAL B 1 12 ? 6.828 -22.141 -15.273 1 87.81 12 VAL B CA 1
ATOM 1134 C C . VAL B 1 12 ? 7.953 -22.203 -14.242 1 87.81 12 VAL B C 1
ATOM 1136 O O . VAL B 1 12 ? 8.297 -21.203 -13.617 1 87.81 12 VAL B O 1
ATOM 1139 N N . TYR B 1 13 ? 8.547 -23.312 -14.109 1 90.25 13 TYR B N 1
ATOM 1140 C CA . TYR B 1 13 ? 9.641 -23.469 -13.156 1 90.25 13 TYR B CA 1
ATOM 1141 C C . TYR B 1 13 ? 10.844 -22.625 -13.57 1 90.25 13 TYR B C 1
ATOM 1143 O O . TYR B 1 13 ? 11.531 -22.047 -12.727 1 90.25 13 TYR B O 1
ATOM 1151 N N . GLY B 1 14 ? 11.086 -22.609 -14.852 1 91.62 14 GLY B N 1
ATOM 1152 C CA . GLY B 1 14 ? 12.156 -21.766 -15.352 1 91.62 14 GLY B CA 1
ATOM 1153 C C . GLY B 1 14 ? 11.945 -20.297 -15.07 1 91.62 14 GLY B C 1
ATOM 1154 O O . GLY B 1 14 ? 12.883 -19.594 -14.672 1 91.62 14 GLY B O 1
ATOM 1155 N N . LEU B 1 15 ? 10.766 -19.875 -15.25 1 91.38 15 LEU B N 1
ATOM 1156 C CA . LEU B 1 15 ? 10.43 -18.484 -14.992 1 91.38 15 LEU B CA 1
ATOM 1157 C C . LEU B 1 15 ? 10.57 -18.156 -13.508 1 91.38 15 LEU B C 1
ATOM 1159 O O . LEU B 1 15 ? 11.109 -17.109 -13.148 1 91.38 15 LEU B O 1
ATOM 1163 N N . LEU B 1 16 ? 10.148 -19.016 -12.758 1 90.81 16 LEU B N 1
ATOM 1164 C CA . LEU B 1 16 ? 10.242 -18.812 -11.312 1 90.81 16 LEU B CA 1
ATOM 1165 C C . LEU B 1 16 ? 11.695 -18.75 -10.867 1 90.81 16 LEU B C 1
ATOM 1167 O O . LEU B 1 16 ? 12.055 -17.922 -10.031 1 90.81 16 LEU B O 1
ATOM 1171 N N . ALA B 1 17 ? 12.461 -19.625 -11.398 1 92.56 17 ALA B N 1
ATOM 1172 C CA . ALA B 1 17 ? 13.891 -19.625 -11.094 1 92.56 17 ALA B CA 1
ATOM 1173 C C . ALA B 1 17 ? 14.539 -18.312 -11.539 1 92.56 17 ALA B C 1
ATOM 1175 O O . ALA B 1 17 ? 15.359 -17.734 -10.812 1 92.56 17 ALA B O 1
ATOM 1176 N N . PHE B 1 18 ? 14.18 -17.906 -12.688 1 94.25 18 PHE B N 1
ATOM 1177 C CA . PHE B 1 18 ? 14.703 -16.641 -13.219 1 94.25 18 PHE B CA 1
ATOM 1178 C C . PHE B 1 18 ? 14.336 -15.477 -12.312 1 94.25 18 PHE B C 1
ATOM 1180 O O . PHE B 1 18 ? 15.18 -14.633 -12.008 1 94.25 18 PHE B O 1
ATOM 1187 N N . LEU B 1 19 ? 13.156 -15.453 -11.914 1 92.75 19 LEU B N 1
ATOM 1188 C CA . LEU B 1 19 ? 12.688 -14.375 -11.055 1 92.75 19 LEU B CA 1
ATOM 1189 C C . LEU B 1 19 ? 13.391 -14.414 -9.703 1 92.75 19 LEU B C 1
ATOM 1191 O O . LEU B 1 19 ? 13.758 -13.367 -9.156 1 92.75 19 LEU B O 1
ATOM 1195 N N . ALA B 1 20 ? 13.625 -15.578 -9.258 1 91.19 20 ALA B N 1
ATOM 1196 C CA . ALA B 1 20 ? 14.312 -15.75 -7.977 1 91.19 20 ALA B CA 1
ATOM 1197 C C . ALA B 1 20 ? 15.758 -15.258 -8.055 1 91.19 20 ALA B C 1
ATOM 1199 O O . ALA B 1 20 ? 16.219 -14.539 -7.172 1 91.19 20 ALA B O 1
ATOM 1200 N N . ILE B 1 21 ? 16.391 -15.586 -9.078 1 92.12 21 ILE B N 1
ATOM 1201 C CA . ILE B 1 21 ? 17.766 -15.156 -9.281 1 92.12 21 ILE B CA 1
ATOM 1202 C C . ILE B 1 21 ? 17.828 -13.641 -9.414 1 92.12 21 ILE B C 1
ATOM 1204 O O . ILE B 1 21 ? 18.703 -12.992 -8.844 1 92.12 21 ILE B O 1
ATOM 1208 N N . TYR B 1 22 ? 16.938 -13.109 -10.156 1 93.06 22 TYR B N 1
ATOM 1209 C CA . TYR B 1 22 ? 16.875 -11.664 -10.328 1 93.06 22 TYR B CA 1
ATOM 1210 C C . TYR B 1 22 ? 16.672 -10.961 -8.984 1 93.06 22 TYR B C 1
ATOM 1212 O O . TYR B 1 22 ? 17.234 -9.883 -8.75 1 93.06 22 TYR B O 1
ATOM 1220 N N . MET B 1 23 ? 15.938 -11.57 -8.102 1 91.5 23 MET B N 1
ATOM 1221 C CA . MET B 1 23 ? 15.641 -10.938 -6.824 1 91.5 23 MET B CA 1
ATOM 1222 C C . MET B 1 23 ? 16.859 -10.969 -5.898 1 91.5 23 MET B C 1
ATOM 1224 O O . MET B 1 23 ? 16.906 -10.227 -4.918 1 91.5 23 MET B O 1
ATOM 1228 N N . ILE B 1 24 ? 17.75 -11.766 -6.234 1 87.19 24 ILE B N 1
ATOM 1229 C CA . ILE B 1 24 ? 18.969 -11.867 -5.426 1 87.19 24 ILE B CA 1
ATOM 1230 C C . ILE B 1 24 ? 20 -10.859 -5.926 1 87.19 24 ILE B C 1
ATOM 1232 O O . ILE B 1 24 ? 20.594 -10.125 -5.129 1 87.19 24 ILE B O 1
ATOM 1236 N N . ILE B 1 25 ? 20.094 -10.648 -7.211 1 84.44 25 ILE B N 1
ATOM 1237 C CA . ILE B 1 25 ? 21.219 -9.891 -7.754 1 84.44 25 ILE B CA 1
ATOM 1238 C C . ILE B 1 25 ? 20.703 -8.617 -8.422 1 84.44 25 ILE B C 1
ATOM 1240 O O . ILE B 1 25 ? 21.469 -7.684 -8.672 1 84.44 25 ILE B O 1
ATOM 1244 N N . GLY B 1 26 ? 19.469 -8.609 -8.742 1 83.38 26 GLY B N 1
ATOM 1245 C CA . GLY B 1 26 ? 18.953 -7.539 -9.578 1 83.38 26 GLY B CA 1
ATOM 1246 C C . GLY B 1 26 ? 18.906 -6.195 -8.867 1 83.38 26 GLY B C 1
ATOM 1247 O O . GLY B 1 26 ? 18.75 -6.133 -7.652 1 83.38 26 GLY B O 1
ATOM 1248 N N . SER B 1 27 ? 19.016 -5.098 -9.609 1 83.31 27 SER B N 1
ATOM 1249 C CA . SER B 1 27 ? 19.031 -3.729 -9.102 1 83.31 27 SER B CA 1
ATOM 1250 C C . SER B 1 27 ? 17.625 -3.273 -8.695 1 83.31 27 SER B C 1
ATOM 1252 O O . SER B 1 27 ? 17.484 -2.385 -7.859 1 83.31 27 SER B O 1
ATOM 1254 N N . GLU B 1 28 ? 16.609 -3.898 -9.312 1 89.38 28 GLU B N 1
ATOM 1255 C CA . GLU B 1 28 ? 15.234 -3.512 -9.047 1 89.38 28 GLU B CA 1
ATOM 1256 C C . GLU B 1 28 ? 14.438 -4.676 -8.461 1 89.38 28 GLU B C 1
ATOM 1258 O O . GLU B 1 28 ? 13.312 -4.945 -8.891 1 89.38 28 GLU B O 1
ATOM 1263 N N . ALA B 1 29 ? 15.078 -5.34 -7.566 1 90.44 29 ALA B N 1
ATOM 1264 C CA . ALA B 1 29 ? 14.453 -6.512 -6.953 1 90.44 29 ALA B CA 1
ATOM 1265 C C . ALA B 1 29 ? 13.203 -6.125 -6.172 1 90.44 29 ALA B C 1
ATOM 1267 O O . ALA B 1 29 ? 12.188 -6.828 -6.219 1 90.44 29 ALA B O 1
ATOM 1268 N N . GLY B 1 30 ? 13.234 -4.977 -5.52 1 90.06 30 GLY B N 1
ATOM 1269 C CA . GLY B 1 30 ? 12.102 -4.5 -4.742 1 90.06 30 GLY B CA 1
ATOM 1270 C C . GLY B 1 30 ? 10.883 -4.195 -5.594 1 90.06 30 GLY B C 1
ATOM 1271 O O . GLY B 1 30 ? 9.75 -4.512 -5.211 1 90.06 30 GLY B O 1
ATOM 1272 N N . LEU B 1 31 ? 11.156 -3.547 -6.68 1 89.19 31 LEU B N 1
ATOM 1273 C CA . LEU B 1 31 ? 10.078 -3.246 -7.609 1 89.19 31 LEU B CA 1
ATOM 1274 C C . LEU B 1 31 ? 9.406 -4.527 -8.102 1 89.19 31 LEU B C 1
ATOM 1276 O O . LEU B 1 31 ? 8.18 -4.641 -8.078 1 89.19 31 LEU B O 1
ATOM 1280 N N . LEU B 1 32 ? 10.281 -5.457 -8.508 1 91.25 32 LEU B N 1
ATOM 1281 C CA . LEU B 1 32 ? 9.766 -6.73 -9.008 1 91.25 32 LEU B CA 1
ATOM 1282 C C . LEU B 1 32 ? 8.961 -7.445 -7.922 1 91.25 32 LEU B C 1
ATOM 1284 O O . LEU B 1 32 ? 7.863 -7.945 -8.188 1 91.25 32 LEU B O 1
ATOM 1288 N N . CYS B 1 33 ? 9.484 -7.496 -6.75 1 93.12 33 CYS B N 1
ATOM 1289 C CA . CYS B 1 33 ? 8.805 -8.141 -5.629 1 93.12 33 CYS B CA 1
ATOM 1290 C C . CYS B 1 33 ? 7.445 -7.5 -5.379 1 93.12 33 CYS B C 1
ATOM 1292 O O . CYS B 1 33 ? 6.449 -8.203 -5.191 1 93.12 33 CYS B O 1
ATOM 1294 N N . ASN B 1 34 ? 7.371 -6.203 -5.41 1 92.12 34 ASN B N 1
ATOM 1295 C CA . ASN B 1 34 ? 6.109 -5.516 -5.148 1 92.12 34 ASN B CA 1
ATOM 1296 C C . ASN B 1 34 ? 5.105 -5.734 -6.277 1 92.12 34 ASN B C 1
ATOM 1298 O O . ASN B 1 34 ? 3.9 -5.812 -6.031 1 92.12 34 ASN B O 1
ATOM 1302 N N . ILE B 1 35 ? 5.559 -5.832 -7.438 1 92.19 35 ILE B N 1
ATOM 1303 C CA . ILE B 1 35 ? 4.664 -6.133 -8.555 1 92.19 35 ILE B CA 1
ATOM 1304 C C . ILE B 1 35 ? 4.043 -7.516 -8.359 1 92.19 35 ILE B C 1
ATOM 1306 O O . ILE B 1 35 ? 2.832 -7.684 -8.5 1 92.19 35 ILE B O 1
ATOM 1310 N N . ILE B 1 36 ? 4.809 -8.461 -8 1 91.56 36 ILE B N 1
ATOM 1311 C CA . ILE B 1 36 ? 4.328 -9.82 -7.801 1 91.56 36 ILE B CA 1
ATOM 1312 C C . ILE B 1 36 ? 3.357 -9.859 -6.621 1 91.56 36 ILE B C 1
ATOM 1314 O O . ILE B 1 36 ? 2.285 -10.461 -6.707 1 91.56 36 ILE B O 1
ATOM 1318 N N . CYS B 1 37 ? 3.715 -9.172 -5.574 1 89.06 37 CYS B N 1
ATOM 1319 C CA . CYS B 1 37 ? 2.932 -9.172 -4.344 1 89.06 37 CYS B CA 1
ATOM 1320 C C . CYS B 1 37 ? 1.604 -8.445 -4.543 1 89.06 37 CYS B C 1
ATOM 1322 O O . CYS B 1 37 ? 0.662 -8.648 -3.775 1 89.06 37 CYS B O 1
ATOM 1324 N N . PHE B 1 38 ? 1.542 -7.691 -5.559 1 90.31 38 PHE B N 1
ATOM 1325 C CA . PHE B 1 38 ? 0.283 -7.012 -5.844 1 90.31 38 PHE B CA 1
ATOM 1326 C C . PHE B 1 38 ? -0.512 -7.766 -6.902 1 90.31 38 PHE B C 1
ATOM 1328 O O . PHE B 1 38 ? -1.735 -7.879 -6.805 1 90.31 38 PHE B O 1
ATOM 1335 N N . THR B 1 39 ? 0.123 -8.242 -7.852 1 90.38 39 THR B N 1
ATOM 1336 C CA . THR B 1 39 ? -0.541 -8.875 -8.984 1 90.38 39 THR B CA 1
ATOM 1337 C C . THR B 1 39 ? -1.14 -10.219 -8.578 1 90.38 39 THR B C 1
ATOM 1339 O O . THR B 1 39 ? -2.238 -10.57 -9.016 1 90.38 39 THR B O 1
ATOM 1342 N N . TYR B 1 40 ? -0.458 -10.875 -7.715 1 90.06 40 TYR B N 1
ATOM 1343 C CA . TYR B 1 40 ? -0.916 -12.203 -7.324 1 90.06 40 TYR B CA 1
ATOM 1344 C C . TYR B 1 40 ? -2.268 -12.133 -6.621 1 90.06 40 TYR B C 1
ATOM 1346 O O . TYR B 1 40 ? -3.236 -12.758 -7.059 1 90.06 40 TYR B O 1
ATOM 1354 N N . PRO B 1 41 ? -2.377 -11.398 -5.59 1 87.94 41 PRO B N 1
ATOM 1355 C CA . PRO B 1 41 ? -3.684 -11.305 -4.934 1 87.94 41 PRO B CA 1
ATOM 1356 C C . PRO B 1 41 ? -4.75 -10.688 -5.836 1 87.94 41 PRO B C 1
ATOM 1358 O O . PRO B 1 41 ? -5.934 -11.016 -5.703 1 87.94 41 PRO B O 1
ATOM 1361 N N . ALA B 1 42 ? -4.328 -9.828 -6.742 1 88.06 42 ALA B N 1
ATOM 1362 C CA . ALA B 1 42 ? -5.281 -9.242 -7.684 1 88.06 42 ALA B CA 1
ATOM 1363 C C . ALA B 1 42 ? -5.891 -10.312 -8.578 1 88.06 42 ALA B C 1
ATOM 1365 O O . ALA B 1 42 ? -7.109 -10.344 -8.789 1 88.06 42 ALA B O 1
ATOM 1366 N N . ILE B 1 43 ? -5.066 -11.203 -9.008 1 88.94 43 ILE B N 1
ATOM 1367 C CA . ILE B 1 43 ? -5.527 -12.281 -9.883 1 88.94 43 ILE B CA 1
ATOM 1368 C C . ILE B 1 43 ? -6.441 -13.227 -9.109 1 88.94 43 ILE B C 1
ATOM 1370 O O . ILE B 1 43 ? -7.516 -13.594 -9.586 1 88.94 43 ILE B O 1
ATOM 1374 N N . VAL B 1 44 ? -6.035 -13.555 -7.953 1 86.75 44 VAL B N 1
ATOM 1375 C CA . VAL B 1 44 ? -6.812 -14.469 -7.117 1 86.75 44 VAL B CA 1
ATOM 1376 C C . VAL B 1 44 ? -8.156 -13.828 -6.773 1 86.75 44 VAL B C 1
ATOM 1378 O O . VAL B 1 44 ? -9.188 -14.5 -6.777 1 86.75 44 VAL B O 1
ATOM 1381 N N . SER B 1 45 ? -8.195 -12.555 -6.523 1 86.56 45 SER B N 1
ATOM 1382 C CA . SER B 1 45 ? -9.414 -11.836 -6.172 1 86.56 45 SER B CA 1
ATOM 1383 C C . SER B 1 45 ? -10.391 -11.805 -7.34 1 86.56 45 SER B C 1
ATOM 1385 O O . SER B 1 45 ? -11.609 -11.906 -7.141 1 86.56 45 SER B O 1
ATOM 1387 N N . ILE B 1 46 ? -9.867 -11.609 -8.477 1 86.12 46 ILE B N 1
ATOM 1388 C CA . ILE B 1 46 ? -10.711 -11.531 -9.664 1 86.12 46 ILE B CA 1
ATOM 1389 C C . ILE B 1 46 ? -11.258 -12.914 -10.008 1 86.12 46 ILE B C 1
ATOM 1391 O O . ILE B 1 46 ? -12.414 -13.055 -10.398 1 86.12 46 ILE B O 1
ATOM 1395 N N . GLN B 1 47 ? -10.445 -13.898 -9.82 1 84.12 47 GLN B N 1
ATOM 1396 C CA . GLN B 1 47 ? -10.828 -15.258 -10.203 1 84.12 47 GLN B CA 1
ATOM 1397 C C . GLN B 1 47 ? -11.75 -15.883 -9.172 1 84.12 47 GLN B C 1
ATOM 1399 O O . GLN B 1 47 ? -12.719 -16.562 -9.523 1 84.12 47 GLN B O 1
ATOM 1404 N N . GLU B 1 48 ? -11.383 -15.703 -7.934 1 74.44 48 GLU B N 1
ATOM 1405 C CA . GLU B 1 48 ? -12.133 -16.391 -6.883 1 74.44 48 GLU B CA 1
ATOM 1406 C C . GLU B 1 48 ? -13.18 -15.469 -6.266 1 74.44 48 GLU B C 1
ATOM 1408 O O . GLU B 1 48 ? -14.078 -15.938 -5.551 1 74.44 48 GLU B O 1
ATOM 1413 N N . LYS B 1 49 ? -13.273 -14.312 -6.691 1 65.94 49 LYS B N 1
ATOM 1414 C CA . LYS B 1 49 ? -14.211 -13.312 -6.195 1 65.94 49 LYS B CA 1
ATOM 1415 C C . LYS B 1 49 ? -14.281 -13.336 -4.672 1 65.94 49 LYS B C 1
ATOM 1417 O O . LYS B 1 49 ? -15.312 -12.977 -4.086 1 65.94 49 LYS B O 1
ATOM 1422 N N . THR B 1 50 ? -13.211 -13.859 -4.098 1 68.69 50 THR B N 1
ATOM 1423 C CA . THR B 1 50 ? -13.398 -14.086 -2.668 1 68.69 50 THR B CA 1
ATOM 1424 C C . THR B 1 50 ? -12.367 -13.312 -1.856 1 68.69 50 THR B C 1
ATOM 1426 O O . THR B 1 50 ? -12.594 -12.992 -0.687 1 68.69 50 THR B O 1
ATOM 1429 N N . LEU B 1 51 ? -11.266 -12.969 -2.465 1 78.06 51 LEU B N 1
ATOM 1430 C CA . LEU B 1 51 ? -10.234 -12.383 -1.615 1 78.06 51 LEU B CA 1
ATOM 1431 C C . LEU B 1 51 ? -10.555 -10.93 -1.297 1 78.06 51 LEU B C 1
ATOM 1433 O O . LEU B 1 51 ? -10.781 -10.578 -0.137 1 78.06 51 LEU B O 1
ATOM 1437 N N . PHE B 1 52 ? -10.633 -10.164 -2.395 1 83.62 52 PHE B N 1
ATOM 1438 C CA . PHE B 1 52 ? -10.961 -8.758 -2.229 1 83.62 52 PHE B CA 1
ATOM 1439 C C . PHE B 1 52 ? -12.078 -8.344 -3.182 1 83.62 52 PHE B C 1
ATOM 1441 O O . PHE B 1 52 ? -12.039 -8.664 -4.371 1 83.62 52 PHE B O 1
ATOM 1448 N N . PRO B 1 53 ? -13.094 -7.645 -2.531 1 84 53 PRO B N 1
ATOM 1449 C CA . PRO B 1 53 ? -14.047 -7.008 -3.436 1 84 53 PRO B CA 1
ATOM 1450 C C . PRO B 1 53 ? -13.414 -5.922 -4.297 1 84 53 PRO B C 1
ATOM 1452 O O . PRO B 1 53 ? -12.336 -5.422 -3.971 1 84 53 PRO B O 1
ATOM 1455 N N . PHE B 1 54 ? -14.031 -5.582 -5.398 1 80.94 54 PHE B N 1
ATOM 1456 C CA . PHE B 1 54 ? -13.5 -4.602 -6.336 1 80.94 54 PHE B CA 1
ATOM 1457 C C . PHE B 1 54 ? -13.242 -3.27 -5.641 1 80.94 54 PHE B C 1
ATOM 1459 O O . PHE B 1 54 ? -12.273 -2.578 -5.953 1 80.94 54 PHE B O 1
ATOM 1466 N N . SER B 1 55 ? -14.125 -3.008 -4.676 1 80.25 55 SER B N 1
ATOM 1467 C CA . SER B 1 55 ? -13.984 -1.747 -3.955 1 80.25 55 SER B CA 1
ATOM 1468 C C . SER B 1 55 ? -12.68 -1.705 -3.162 1 80.25 55 SER B C 1
ATOM 1470 O O . SER B 1 55 ? -12.039 -0.656 -3.064 1 80.25 55 SER B O 1
ATOM 1472 N N . VAL B 1 56 ? -12.227 -2.85 -2.648 1 82.56 56 VAL B N 1
ATOM 1473 C CA . VAL B 1 56 ? -10.984 -2.941 -1.89 1 82.56 56 VAL B CA 1
ATOM 1474 C C . VAL B 1 56 ? -9.797 -2.955 -2.846 1 82.56 56 VAL B C 1
ATOM 1476 O O . VAL B 1 56 ? -8.789 -2.293 -2.596 1 82.56 56 VAL B O 1
ATOM 1479 N N . MET B 1 57 ? -10 -3.562 -3.963 1 84.69 57 MET B N 1
ATOM 1480 C CA . MET B 1 57 ? -8.914 -3.689 -4.934 1 84.69 57 MET B CA 1
ATOM 1481 C C . MET B 1 57 ? -8.586 -2.338 -5.562 1 84.69 57 MET B C 1
ATOM 1483 O O . MET B 1 57 ? -7.414 -2.023 -5.785 1 84.69 57 MET B O 1
ATOM 1487 N N . GLU B 1 58 ? -9.602 -1.623 -5.836 1 85.38 58 GLU B N 1
ATOM 1488 C CA . GLU B 1 58 ? -9.352 -0.328 -6.461 1 85.38 58 GLU B CA 1
ATOM 1489 C C . GLU B 1 58 ? -8.562 0.593 -5.539 1 85.38 58 GLU B C 1
ATOM 1491 O O . GLU B 1 58 ? -7.676 1.32 -5.988 1 85.38 58 GLU B O 1
ATOM 1496 N N . LYS B 1 59 ? -8.883 0.491 -4.289 1 82.88 59 LYS B N 1
ATOM 1497 C CA . LYS B 1 59 ? -8.188 1.332 -3.316 1 82.88 59 LYS B CA 1
ATOM 1498 C C . LYS B 1 59 ? -6.75 0.875 -3.119 1 82.88 59 LYS B C 1
ATOM 1500 O O . LYS B 1 59 ? -5.852 1.697 -2.924 1 82.88 59 LYS B O 1
ATOM 1505 N N . LYS B 1 60 ? -6.531 -0.375 -3.256 1 84.44 60 LYS B N 1
ATOM 1506 C CA . LYS B 1 60 ? -5.172 -0.907 -3.176 1 84.44 60 LYS B CA 1
ATOM 1507 C C . LYS B 1 60 ? -4.344 -0.486 -4.387 1 84.44 60 LYS B C 1
ATOM 1509 O O . LYS B 1 60 ? -3.154 -0.196 -4.262 1 84.44 60 LYS B O 1
ATOM 1514 N N . LEU B 1 61 ? -5.016 -0.414 -5.488 1 85.94 61 LEU B N 1
ATOM 1515 C CA . LEU B 1 61 ? -4.32 -0.063 -6.723 1 85.94 61 LEU B CA 1
ATOM 1516 C C . LEU B 1 61 ? -3.846 1.386 -6.688 1 85.94 61 LEU B C 1
ATOM 1518 O O . LEU B 1 61 ? -2.756 1.698 -7.168 1 85.94 61 LEU B O 1
ATOM 1522 N N . THR B 1 62 ? -4.672 2.24 -6.125 1 84.38 62 THR B N 1
ATOM 1523 C CA . THR B 1 62 ? -4.289 3.645 -6.02 1 84.38 62 THR B CA 1
ATOM 1524 C C . THR B 1 62 ? -3.025 3.799 -5.18 1 84.38 62 THR B C 1
ATOM 1526 O O . THR B 1 62 ? -2.088 4.492 -5.578 1 84.38 62 THR B O 1
ATOM 1529 N N . ASP B 1 63 ? -2.955 3.07 -4.098 1 87.56 63 ASP B N 1
ATOM 1530 C CA . ASP B 1 63 ? -1.81 3.133 -3.197 1 87.56 63 ASP B CA 1
ATOM 1531 C C . ASP B 1 63 ? -0.569 2.52 -3.842 1 87.56 63 ASP B C 1
ATOM 1533 O O . ASP B 1 63 ? 0.545 3.008 -3.645 1 87.56 63 ASP B O 1
ATOM 1537 N N . LYS B 1 64 ? -0.787 1.492 -4.566 1 88.69 64 LYS B N 1
ATOM 1538 C CA . LYS B 1 64 ? 0.348 0.775 -5.145 1 88.69 64 LYS B CA 1
ATOM 1539 C C . LYS B 1 64 ? 1.048 1.617 -6.207 1 88.69 64 LYS B C 1
ATOM 1541 O O . LYS B 1 64 ? 2.27 1.541 -6.359 1 88.69 64 LYS B O 1
ATOM 1546 N N . ALA B 1 65 ? 0.28 2.387 -6.988 1 85.56 65 ALA B N 1
ATOM 1547 C CA . ALA B 1 65 ? 0.882 3.293 -7.961 1 85.56 65 ALA B CA 1
ATOM 1548 C C . ALA B 1 65 ? 1.913 4.203 -7.301 1 85.56 65 ALA B C 1
ATOM 1550 O O . ALA B 1 65 ? 2.988 4.441 -7.855 1 85.56 65 ALA B O 1
ATOM 1551 N N . PHE B 1 66 ? 1.672 4.613 -6.129 1 87.56 66 PHE B N 1
ATOM 1552 C CA . PHE B 1 66 ? 2.586 5.469 -5.383 1 87.56 66 PHE B CA 1
ATOM 1553 C C . PHE B 1 66 ? 3.771 4.672 -4.859 1 87.56 66 PHE B C 1
ATOM 1555 O O . PHE B 1 66 ? 4.902 5.16 -4.852 1 87.56 66 PHE B O 1
ATOM 1562 N N . THR B 1 67 ? 3.48 3.482 -4.449 1 87.69 67 THR B N 1
ATOM 1563 C CA . THR B 1 67 ? 4.539 2.633 -3.918 1 87.69 67 THR B CA 1
ATOM 1564 C C . THR B 1 67 ? 5.59 2.346 -4.988 1 87.69 67 THR B C 1
ATOM 1566 O O . THR B 1 67 ? 6.789 2.34 -4.703 1 87.69 67 THR B O 1
ATOM 1569 N N . PHE B 1 68 ? 5.125 2.207 -6.184 1 88.88 68 PHE B N 1
ATOM 1570 C CA . PHE B 1 68 ? 6.043 1.927 -7.281 1 88.88 68 PHE B CA 1
ATOM 1571 C C . PHE B 1 68 ? 6.926 3.135 -7.574 1 88.88 68 PHE B C 1
ATOM 1573 O O . PHE B 1 68 ? 8.125 2.99 -7.809 1 88.88 68 PHE B O 1
ATOM 1580 N N . SER B 1 69 ? 6.43 4.266 -7.531 1 89 69 SER B N 1
ATOM 1581 C CA . SER B 1 69 ? 7.199 5.484 -7.781 1 89 69 SER B CA 1
ATOM 1582 C C . SER B 1 69 ? 8.242 5.711 -6.691 1 89 69 SER B C 1
ATOM 1584 O O . SER B 1 69 ? 9.297 6.285 -6.949 1 89 69 SER B O 1
ATOM 1586 N N . ASP B 1 70 ? 7.922 5.16 -5.484 1 89.56 70 ASP B N 1
ATOM 1587 C CA . ASP B 1 70 ? 8.82 5.355 -4.348 1 89.56 70 ASP B CA 1
ATOM 1588 C C . ASP B 1 70 ? 10.164 4.672 -4.582 1 89.56 70 ASP B C 1
ATOM 1590 O O . ASP B 1 70 ? 11.195 5.121 -4.074 1 89.56 70 ASP B O 1
ATOM 1594 N N . PHE B 1 71 ? 10.133 3.641 -5.328 1 87.31 71 PHE B N 1
ATOM 1595 C CA . PHE B 1 71 ? 11.359 2.904 -5.605 1 87.31 71 PHE B CA 1
ATOM 1596 C C . PHE B 1 71 ? 12.297 3.725 -6.488 1 87.31 71 PHE B C 1
ATOM 1598 O O . PHE B 1 71 ? 13.508 3.518 -6.473 1 87.31 71 PHE B O 1
ATOM 1605 N N . TYR B 1 72 ? 11.766 4.707 -7.18 1 87.94 72 TYR B N 1
ATOM 1606 C CA . TYR B 1 72 ? 12.578 5.543 -8.062 1 87.94 72 TYR B CA 1
ATOM 1607 C C . TYR B 1 72 ? 12.609 6.984 -7.566 1 87.94 72 TYR B C 1
ATOM 1609 O O . TYR B 1 72 ? 12.875 7.906 -8.336 1 87.94 72 TYR B O 1
ATOM 1617 N N . ALA B 1 73 ? 12.367 7.133 -6.336 1 88 73 ALA B N 1
ATOM 1618 C CA . ALA B 1 73 ? 12.25 8.477 -5.789 1 88 73 ALA B CA 1
ATOM 1619 C C . ALA B 1 73 ? 13.547 9.258 -5.973 1 88 73 ALA B C 1
ATOM 1621 O O . ALA B 1 73 ? 13.523 10.438 -6.34 1 88 73 ALA B O 1
ATOM 1622 N N . GLU B 1 74 ? 14.734 8.625 -5.746 1 85.94 74 GLU B N 1
ATOM 1623 C CA . GLU B 1 74 ? 16.016 9.297 -5.898 1 85.94 74 GLU B CA 1
ATOM 1624 C C . GLU B 1 74 ? 16.219 9.773 -7.336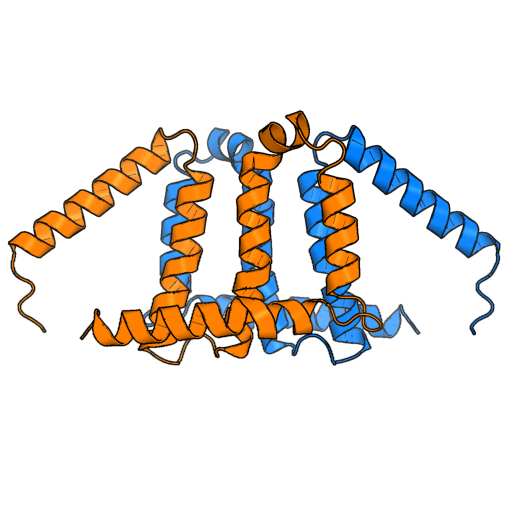 1 85.94 74 GLU B C 1
ATOM 1626 O O . GLU B 1 74 ? 16.688 10.891 -7.562 1 85.94 74 GLU B O 1
ATOM 1631 N N . ARG B 1 75 ? 15.852 8.922 -8.266 1 86.62 75 ARG B N 1
ATOM 1632 C CA . ARG B 1 75 ? 15.977 9.289 -9.672 1 86.62 75 ARG B CA 1
ATOM 1633 C C . ARG B 1 75 ? 14.977 10.383 -10.039 1 86.62 75 ARG B C 1
ATOM 1635 O O . ARG B 1 75 ? 15.312 11.305 -10.781 1 86.62 75 ARG B O 1
ATOM 1642 N N . ILE B 1 76 ? 13.75 10.344 -9.547 1 89.94 76 ILE B N 1
ATOM 1643 C CA . ILE B 1 76 ? 12.711 11.328 -9.82 1 89.94 76 ILE B CA 1
ATOM 1644 C C . ILE B 1 76 ? 13.141 12.688 -9.273 1 89.94 76 ILE B C 1
ATOM 1646 O O . ILE B 1 76 ? 12.883 13.727 -9.891 1 89.94 76 ILE B O 1
ATOM 1650 N N . MET B 1 77 ? 13.781 12.664 -8.133 1 89.75 77 MET B N 1
ATOM 1651 C CA . MET B 1 77 ? 14.164 13.906 -7.473 1 89.75 77 MET B CA 1
ATOM 1652 C C . MET B 1 77 ? 15.203 14.664 -8.289 1 89.75 77 MET B C 1
ATOM 1654 O O . MET B 1 77 ? 15.398 15.867 -8.086 1 89.75 77 MET B O 1
ATOM 1658 N N . GLU B 1 78 ? 15.867 13.953 -9.195 1 90.94 78 GLU B N 1
ATOM 1659 C CA . GLU B 1 78 ? 16.781 14.633 -10.109 1 90.94 78 GLU B CA 1
ATOM 1660 C C . GLU B 1 78 ? 16.047 15.586 -11.039 1 90.94 78 GLU B C 1
ATOM 1662 O O . GLU B 1 78 ? 16.594 16.609 -11.461 1 90.94 78 GLU B O 1
ATOM 1667 N N . PHE B 1 79 ? 14.766 15.281 -11.359 1 90 79 PHE B N 1
ATOM 1668 C CA . PHE B 1 79 ? 13.953 16.094 -12.258 1 90 79 PHE B CA 1
ATOM 1669 C C . PHE B 1 79 ? 12.93 16.906 -11.477 1 90 79 PHE B C 1
ATOM 1671 O O . PHE B 1 79 ? 12.57 18.016 -11.875 1 90 79 PHE B O 1
ATOM 1678 N N . VAL B 1 80 ? 12.32 16.438 -10.477 1 89.38 80 VAL B N 1
ATOM 1679 C CA . VAL B 1 80 ? 11.32 17.078 -9.617 1 89.38 80 VAL B CA 1
ATOM 1680 C C . VAL B 1 80 ? 11.852 17.172 -8.188 1 89.38 80 VAL B C 1
ATOM 1682 O O . VAL B 1 80 ? 11.602 16.281 -7.371 1 89.38 80 VAL B O 1
ATOM 1685 N N . PRO B 1 81 ? 12.422 18.406 -8.102 1 86.88 81 PRO B N 1
ATOM 1686 C CA . PRO B 1 81 ? 12.875 18.578 -6.719 1 86.88 81 PRO B CA 1
ATOM 1687 C C . PRO B 1 81 ? 11.719 18.562 -5.719 1 86.88 81 PRO B C 1
ATOM 1689 O O . PRO B 1 81 ? 10.57 18.812 -6.094 1 86.88 81 PRO B O 1
ATOM 1692 N N . PHE B 1 82 ? 11.82 18.141 -4.562 1 91.38 82 PHE B N 1
ATOM 1693 C CA . PHE B 1 82 ? 10.836 18.109 -3.488 1 91.38 82 PHE B CA 1
ATOM 1694 C C . PHE B 1 82 ? 9.773 17.047 -3.768 1 91.38 82 PHE B C 1
ATOM 1696 O O . PHE B 1 82 ? 8.586 17.266 -3.516 1 91.38 82 PHE B O 1
ATOM 1703 N N . TYR B 1 83 ? 10.078 16.016 -4.34 1 92.62 83 TYR B N 1
ATOM 1704 C CA . TYR B 1 83 ? 9.18 14.914 -4.676 1 92.62 83 TYR B CA 1
ATOM 1705 C C . TYR B 1 83 ? 8.336 14.508 -3.471 1 92.62 83 TYR B C 1
ATOM 1707 O O . TYR B 1 83 ? 7.117 14.352 -3.58 1 92.62 83 TYR B O 1
ATOM 1715 N N . TRP B 1 84 ? 8.938 14.367 -2.371 1 93.5 84 TRP B N 1
ATOM 1716 C CA . TRP B 1 84 ? 8.242 13.883 -1.183 1 93.5 84 TRP B CA 1
ATOM 1717 C C . TRP B 1 84 ? 7.211 14.891 -0.7 1 93.5 84 TRP B C 1
ATOM 1719 O O . TRP B 1 84 ? 6.145 14.516 -0.213 1 93.5 84 TRP B O 1
ATOM 1729 N N . ILE B 1 85 ? 7.512 16.141 -0.848 1 94.25 85 ILE B N 1
ATOM 1730 C CA . ILE B 1 85 ? 6.559 17.188 -0.467 1 94.25 85 ILE B CA 1
ATOM 1731 C C . ILE B 1 85 ? 5.375 17.172 -1.43 1 94.25 85 ILE B C 1
ATOM 1733 O O . ILE B 1 85 ? 4.219 17.25 -1.003 1 94.25 85 ILE B O 1
ATOM 1737 N N . ILE B 1 86 ? 5.707 17.094 -2.648 1 94.12 86 ILE B N 1
ATOM 1738 C CA . ILE B 1 86 ? 4.664 17.078 -3.668 1 94.12 86 ILE B CA 1
ATOM 1739 C C . ILE B 1 86 ? 3.766 15.859 -3.459 1 94.12 86 ILE B C 1
ATOM 1741 O O . ILE B 1 86 ? 2.537 15.969 -3.52 1 94.12 86 ILE B O 1
ATOM 1745 N N . LYS B 1 87 ? 4.379 14.727 -3.184 1 93.75 87 LYS B N 1
ATOM 1746 C CA . LYS B 1 87 ? 3.609 13.516 -2.916 1 93.75 87 LYS B CA 1
ATOM 1747 C C . LYS B 1 87 ? 2.725 13.688 -1.684 1 93.75 87 LYS B C 1
ATOM 1749 O O . LYS B 1 87 ? 1.572 13.25 -1.673 1 93.75 87 LYS B O 1
ATOM 1754 N N . CYS B 1 88 ? 3.27 14.258 -0.723 1 93.81 88 CYS B N 1
ATOM 1755 C CA . CYS B 1 88 ? 2.508 14.477 0.501 1 93.81 88 CYS B CA 1
ATOM 1756 C C . CYS B 1 88 ? 1.302 15.375 0.238 1 93.81 88 CYS B C 1
ATOM 1758 O O . CYS B 1 88 ? 0.197 15.086 0.701 1 93.81 88 CYS B O 1
ATOM 1760 N N . ILE B 1 89 ? 1.496 16.438 -0.481 1 93.19 89 ILE B N 1
ATOM 1761 C CA . ILE B 1 89 ? 0.41 17.328 -0.843 1 93.19 89 ILE B CA 1
ATOM 1762 C C . ILE B 1 89 ? -0.634 16.578 -1.667 1 93.19 89 ILE B C 1
ATOM 1764 O O . ILE B 1 89 ? -1.838 16.75 -1.46 1 93.19 89 ILE B O 1
ATOM 1768 N N . TYR B 1 90 ? -0.171 15.812 -2.537 1 93.5 90 TYR B N 1
ATOM 1769 C CA . TYR B 1 90 ? -1.065 15.008 -3.363 1 93.5 90 TYR B CA 1
ATOM 1770 C C . TYR B 1 90 ? -1.893 14.062 -2.504 1 93.5 90 TYR B C 1
ATOM 1772 O O . TYR B 1 90 ? -3.096 13.898 -2.727 1 93.5 90 TYR B O 1
ATOM 1780 N N . CYS B 1 91 ? -1.312 13.43 -1.534 1 91.75 91 CYS B N 1
ATOM 1781 C CA . CYS B 1 91 ? -2.012 12.516 -0.64 1 91.75 91 CYS B CA 1
ATOM 1782 C C . CYS B 1 91 ? -3.094 13.25 0.147 1 91.75 91 CYS B C 1
ATOM 1784 O O . CYS B 1 91 ? -4.207 12.742 0.296 1 91.75 91 CYS B O 1
ATOM 1786 N N . ILE B 1 92 ? -2.746 14.375 0.623 1 90.44 92 ILE B N 1
ATOM 1787 C CA . ILE B 1 92 ? -3.727 15.164 1.358 1 90.44 92 ILE B CA 1
ATOM 1788 C C . ILE B 1 92 ? -4.898 15.516 0.442 1 90.44 92 ILE B C 1
ATOM 1790 O O . ILE B 1 92 ? -6.062 15.383 0.831 1 90.44 92 ILE B O 1
ATOM 1794 N N . TYR B 1 93 ? -4.59 15.969 -0.752 1 92.69 93 TYR B N 1
ATOM 1795 C CA . TYR B 1 93 ? -5.613 16.281 -1.74 1 92.69 93 TYR B CA 1
ATOM 1796 C C . TYR B 1 93 ? -6.52 15.078 -1.985 1 92.69 93 TYR B C 1
ATOM 1798 O O . TYR B 1 93 ? -7.742 15.219 -2.078 1 92.69 93 TYR B O 1
ATOM 1806 N N . LEU B 1 94 ? -6.004 13.945 -2.072 1 90.12 94 LEU B N 1
ATOM 1807 C CA . LEU B 1 94 ? -6.734 12.727 -2.393 1 90.12 94 LEU B CA 1
ATOM 1808 C C . LEU B 1 94 ? -7.727 12.383 -1.289 1 90.12 94 LEU B C 1
ATOM 1810 O O . LEU B 1 94 ? -8.852 11.969 -1.568 1 90.12 94 LEU B O 1
ATOM 1814 N N . TYR B 1 95 ? -7.316 12.586 0.025 1 89.75 95 TYR B N 1
ATOM 1815 C CA . TYR B 1 95 ? -8.102 12 1.104 1 89.75 95 TYR B CA 1
ATOM 1816 C C . TYR B 1 95 ? -8.852 13.07 1.884 1 89.75 95 TYR B C 1
ATOM 1818 O O . TYR B 1 95 ? -9.562 12.773 2.844 1 89.75 95 TYR B O 1
ATOM 1826 N N . LEU B 1 96 ? -8.695 14.258 1.442 1 87.19 96 LEU B N 1
ATOM 1827 C CA . LEU B 1 96 ? -9.469 15.344 2.029 1 87.19 96 LEU B CA 1
ATOM 1828 C C . LEU B 1 96 ? -10.953 15.188 1.716 1 87.19 96 LEU B C 1
ATOM 1830 O O . LEU B 1 96 ? -11.328 15 0.557 1 87.19 96 LEU B O 1
ATOM 1834 N N . PRO B 1 97 ? -11.789 15.211 2.768 1 85.06 97 PRO B N 1
ATOM 1835 C CA . PRO B 1 97 ? -13.227 15.039 2.557 1 85.06 97 PRO B CA 1
ATOM 1836 C C . PRO B 1 97 ? -13.828 16.125 1.675 1 85.06 97 PRO B C 1
ATOM 1838 O O . PRO B 1 97 ? -14.844 15.906 1.016 1 85.06 97 PRO B O 1
ATOM 1841 N N . GLN B 1 98 ? -13.242 17.266 1.616 1 87.56 98 GLN B N 1
ATOM 1842 C CA . GLN B 1 98 ? -13.75 18.406 0.843 1 87.56 98 GLN B CA 1
ATOM 1843 C C . GLN B 1 98 ? -13.508 18.188 -0.65 1 87.56 98 GLN B C 1
ATOM 1845 O O . GLN B 1 98 ? -14.344 18.562 -1.475 1 87.56 98 GLN B O 1
ATOM 1850 N N . THR B 1 99 ? -12.383 17.469 -0.96 1 88.12 99 THR B N 1
ATOM 1851 C CA . THR B 1 99 ? -12.023 17.312 -2.365 1 88.12 99 THR B CA 1
ATOM 1852 C C . THR B 1 99 ? -12.453 15.938 -2.879 1 88.12 99 THR B C 1
ATOM 1854 O O . THR B 1 99 ? -12.766 15.781 -4.062 1 88.12 99 THR B O 1
ATOM 1857 N N . GLU B 1 100 ? -12.43 14.961 -2.037 1 87.44 100 GLU B N 1
ATOM 1858 C CA . GLU B 1 100 ? -12.781 13.594 -2.385 1 87.44 100 GLU B CA 1
ATOM 1859 C C . GLU B 1 100 ? -12 13.109 -3.605 1 87.44 100 GLU B C 1
ATOM 1861 O O . GLU B 1 100 ? -12.578 12.523 -4.527 1 87.44 100 GLU B O 1
ATOM 1866 N N . GLY B 1 101 ? -10.773 13.445 -3.643 1 89.94 101 GLY B N 1
ATOM 1867 C CA . GLY B 1 101 ? -9.93 13.133 -4.785 1 89.94 101 GLY B CA 1
ATOM 1868 C C . GLY B 1 101 ? -9.82 11.648 -5.051 1 89.94 101 GLY B C 1
ATOM 1869 O O . GLY B 1 101 ? -9.742 11.219 -6.203 1 89.94 101 GLY B O 1
ATOM 1870 N N . ILE B 1 102 ? -9.836 10.914 -3.965 1 88.75 102 ILE B N 1
ATOM 1871 C CA . ILE B 1 102 ? -9.656 9.469 -4.09 1 88.75 102 ILE B CA 1
ATOM 1872 C C . ILE B 1 102 ? -10.82 8.867 -4.875 1 88.75 102 ILE B C 1
ATOM 1874 O O . ILE B 1 102 ? -10.633 7.953 -5.676 1 88.75 102 ILE B O 1
ATOM 1878 N N . ASN B 1 103 ? -12 9.383 -4.672 1 88.44 103 ASN B N 1
ATOM 1879 C CA . ASN B 1 103 ? -13.172 8.898 -5.391 1 88.44 103 ASN B CA 1
ATOM 1880 C C . ASN B 1 103 ? -13.086 9.227 -6.879 1 88.44 103 ASN B C 1
ATOM 1882 O O . ASN B 1 103 ? -13.461 8.406 -7.723 1 88.44 103 ASN B O 1
ATOM 1886 N N . ILE B 1 104 ? -12.578 10.359 -7.168 1 91.75 104 ILE B N 1
ATOM 1887 C CA . ILE B 1 104 ? -12.43 10.781 -8.555 1 91.75 104 ILE B CA 1
ATOM 1888 C C . ILE B 1 104 ? -11.422 9.883 -9.266 1 91.75 104 ILE B C 1
ATOM 1890 O O . ILE B 1 104 ? -11.695 9.359 -10.352 1 91.75 104 ILE B O 1
ATOM 1894 N N . VAL B 1 105 ? -10.281 9.672 -8.672 1 89.69 105 VAL B N 1
ATOM 1895 C CA . VAL B 1 105 ? -9.227 8.859 -9.25 1 89.69 105 VAL B CA 1
ATOM 1896 C C . VAL B 1 105 ? -9.719 7.422 -9.438 1 89.69 105 VAL B C 1
ATOM 1898 O O . VAL B 1 105 ? -9.508 6.82 -10.492 1 89.69 105 VAL B O 1
ATOM 1901 N N . GLU B 1 106 ? -10.32 6.902 -8.445 1 88.75 106 GLU B N 1
ATOM 1902 C CA . GLU B 1 106 ? -10.812 5.527 -8.492 1 88.75 106 GLU B CA 1
ATOM 1903 C C . GLU B 1 106 ? -11.859 5.352 -9.586 1 88.75 106 GLU B C 1
ATOM 1905 O O . GLU B 1 106 ? -11.797 4.398 -10.367 1 88.75 106 GLU B O 1
ATOM 1910 N N . GLU B 1 107 ? -12.812 6.246 -9.656 1 91.25 107 GLU B N 1
ATOM 1911 C CA . GLU B 1 107 ? -13.922 6.129 -10.602 1 91.25 107 GLU B CA 1
ATOM 1912 C C . GLU B 1 107 ? -13.453 6.367 -12.031 1 91.25 107 GLU B C 1
ATOM 1914 O O . GLU B 1 107 ? -13.852 5.648 -12.953 1 91.25 107 GLU B O 1
ATOM 1919 N N . LYS B 1 108 ? -12.539 7.27 -12.219 1 92.94 108 LYS B N 1
ATOM 1920 C CA . LYS B 1 108 ? -12.188 7.688 -13.57 1 92.94 108 LYS B CA 1
ATOM 1921 C C . LYS B 1 108 ? -11.016 6.875 -14.109 1 92.94 108 LYS B C 1
ATOM 1923 O O . LYS B 1 108 ? -10.906 6.66 -15.32 1 92.94 108 LYS B O 1
ATOM 1928 N N . ILE B 1 109 ? -10.18 6.41 -13.266 1 91.81 109 ILE B N 1
ATOM 1929 C CA . ILE B 1 109 ? -8.945 5.812 -13.758 1 91.81 109 ILE B CA 1
ATOM 1930 C C . ILE B 1 109 ? -8.867 4.352 -13.32 1 91.81 109 ILE B C 1
ATOM 1932 O O . ILE B 1 109 ? -8.789 3.449 -14.156 1 91.81 109 ILE B O 1
ATOM 1936 N N . ILE B 1 110 ? -9.023 4.109 -12.102 1 90.81 110 ILE B N 1
ATOM 1937 C CA . ILE B 1 110 ? -8.68 2.809 -11.539 1 90.81 110 ILE B CA 1
ATOM 1938 C C . ILE B 1 110 ? -9.766 1.791 -11.898 1 90.81 110 ILE B C 1
ATOM 1940 O O . ILE B 1 110 ? -9.453 0.688 -12.359 1 90.81 110 ILE B O 1
ATOM 1944 N N . LEU B 1 111 ? -11.055 2.201 -11.703 1 90.56 111 LEU B N 1
ATOM 1945 C CA . LEU B 1 111 ? -12.164 1.282 -11.938 1 90.56 111 LEU B CA 1
ATOM 1946 C C . LEU B 1 111 ? -12.18 0.809 -13.383 1 90.56 111 LEU B C 1
ATOM 1948 O O . LEU B 1 111 ? -12.219 -0.395 -13.648 1 90.56 111 LEU B O 1
ATOM 1952 N N . PRO B 1 112 ? -12.047 1.721 -14.297 1 91.5 112 PRO B N 1
ATOM 1953 C CA . PRO B 1 112 ? -12.016 1.266 -15.688 1 91.5 112 PRO B CA 1
ATOM 1954 C C . PRO B 1 112 ? -10.805 0.376 -15.984 1 91.5 112 PRO B C 1
ATOM 1956 O O . PRO B 1 112 ? -10.922 -0.594 -16.734 1 91.5 112 PRO B O 1
ATOM 1959 N N . ALA B 1 113 ? -9.672 0.677 -15.438 1 89.75 113 ALA B N 1
ATOM 1960 C CA . ALA B 1 113 ? -8.469 -0.135 -15.641 1 89.75 113 ALA B CA 1
ATOM 1961 C C . ALA B 1 113 ? -8.656 -1.534 -15.055 1 89.75 113 ALA B C 1
ATOM 1963 O O . ALA B 1 113 ? -8.258 -2.525 -15.672 1 89.75 113 ALA B O 1
ATOM 1964 N N . LEU B 1 114 ? -9.227 -1.586 -13.93 1 88.81 114 LEU B N 1
ATOM 1965 C CA . LEU B 1 114 ? -9.453 -2.861 -13.258 1 88.81 114 LEU B CA 1
ATOM 1966 C C . LEU B 1 114 ? -10.438 -3.719 -14.039 1 88.81 114 LEU B C 1
ATOM 1968 O O . LEU B 1 114 ? -10.25 -4.93 -14.172 1 88.81 114 LEU B O 1
ATOM 1972 N N . GLN B 1 115 ? -11.508 -3.105 -14.5 1 90.81 115 GLN B N 1
ATOM 1973 C CA . GLN B 1 115 ? -12.516 -3.82 -15.273 1 90.81 115 GLN B CA 1
ATOM 1974 C C . GLN B 1 115 ? -11.93 -4.367 -16.578 1 90.81 115 GLN B C 1
ATOM 1976 O O . GLN B 1 115 ? -12.227 -5.496 -16.969 1 90.81 115 GLN B O 1
ATOM 1981 N N . LYS B 1 116 ? -11.141 -3.549 -17.172 1 91.44 116 LYS B N 1
ATOM 1982 C CA . LYS B 1 116 ? -10.469 -3.988 -18.391 1 91.44 116 LYS B CA 1
ATOM 1983 C C . LYS B 1 116 ? -9.562 -5.184 -18.109 1 91.44 116 LYS B C 1
ATOM 1985 O O . LYS B 1 116 ? -9.547 -6.148 -18.875 1 91.44 116 LYS B O 1
ATOM 1990 N N . PHE B 1 117 ? -8.82 -5.066 -17.062 1 89.31 117 PHE B N 1
ATOM 1991 C CA . PHE B 1 117 ? -7.93 -6.148 -16.656 1 89.31 117 PHE B CA 1
ATOM 1992 C C . PHE B 1 117 ? -8.719 -7.418 -16.359 1 89.31 117 PHE B C 1
ATOM 1994 O O . PHE B 1 117 ? -8.312 -8.516 -16.75 1 89.31 117 PHE B O 1
ATOM 2001 N N . ALA B 1 118 ? -9.789 -7.309 -15.641 1 89.31 118 ALA B N 1
ATOM 2002 C CA . ALA B 1 118 ? -10.625 -8.453 -15.281 1 89.31 118 ALA B CA 1
ATOM 2003 C C . ALA B 1 118 ? -11.195 -9.125 -16.516 1 89.31 118 ALA B C 1
ATOM 2005 O O . ALA B 1 118 ? -11.234 -10.359 -16.594 1 89.31 118 ALA B O 1
ATOM 2006 N N . LYS B 1 119 ? -11.656 -8.375 -17.422 1 91.1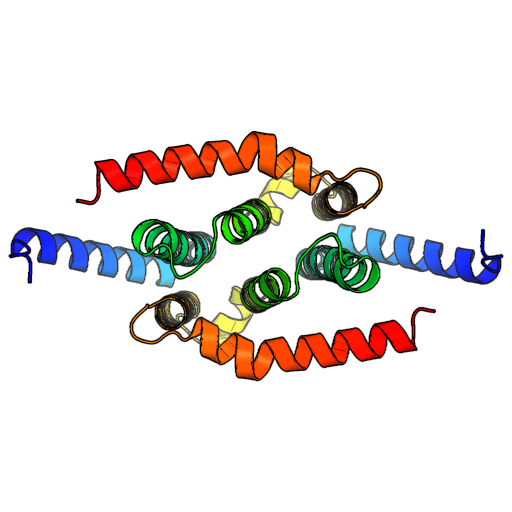2 119 LYS B N 1
ATOM 2007 C CA . LYS B 1 119 ? -12.203 -8.906 -18.656 1 91.12 119 LYS B CA 1
ATOM 2008 C C . LYS B 1 119 ? -11.141 -9.672 -19.438 1 91.12 119 LYS B C 1
ATOM 2010 O O . LYS B 1 119 ? -11.414 -10.758 -19.953 1 91.12 119 LYS B O 1
ATOM 2015 N N . LYS B 1 120 ? -9.977 -9.117 -19.453 1 90.19 120 LYS B N 1
ATOM 2016 C CA . LYS B 1 120 ? -8.875 -9.766 -20.156 1 90.19 120 LYS B CA 1
ATOM 2017 C C . LYS B 1 120 ? -8.492 -11.086 -19.484 1 90.19 120 LYS B C 1
ATOM 2019 O O . LYS B 1 120 ? -8.227 -12.078 -20.172 1 90.19 120 LYS B O 1
ATOM 2024 N N . LEU B 1 121 ? -8.391 -11.031 -18.219 1 87.56 121 LEU B N 1
ATOM 2025 C CA . LEU B 1 121 ? -8.016 -12.219 -17.453 1 87.56 121 LEU B CA 1
ATOM 2026 C C . LEU B 1 121 ? -9.031 -13.344 -17.656 1 87.56 121 LEU B C 1
ATOM 2028 O O . LEU B 1 121 ? -8.648 -14.508 -17.781 1 87.56 121 LEU B O 1
ATOM 2032 N N . LYS B 1 122 ? -10.336 -13.031 -17.641 1 84.62 122 LYS B N 1
ATOM 2033 C CA . LYS B 1 122 ? -11.391 -14.023 -17.828 1 84.62 122 LYS B CA 1
ATOM 2034 C C . LYS B 1 122 ? -11.359 -14.617 -19.219 1 84.62 122 LYS B C 1
ATOM 2036 O O . LYS B 1 122 ? -11.727 -15.773 -19.422 1 84.62 122 LYS B O 1
ATOM 2041 N N . ARG B 1 123 ? -10.859 -13.852 -20.062 1 85.44 123 ARG B N 1
ATOM 2042 C CA . ARG B 1 123 ? -10.789 -14.305 -21.453 1 85.44 123 ARG B CA 1
ATOM 2043 C C . ARG B 1 123 ? -9.586 -15.211 -21.672 1 85.44 123 ARG B C 1
ATOM 2045 O O . ARG B 1 123 ? -9.656 -16.172 -22.438 1 85.44 123 ARG B O 1
ATOM 2052 N N . GLU B 1 124 ? -8.508 -14.812 -20.922 1 81 124 GLU B N 1
ATOM 2053 C CA . GLU B 1 124 ? -7.238 -15.492 -21.172 1 81 124 GLU B CA 1
ATOM 2054 C C . GLU B 1 124 ? -7.051 -16.672 -20.234 1 81 124 GLU B C 1
ATOM 2056 O O . GLU B 1 124 ? -6.32 -17.625 -20.547 1 81 124 GLU B O 1
ATOM 2061 N N . VAL B 1 125 ? -7.477 -16.531 -18.984 1 68.5 125 VAL B N 1
ATOM 2062 C CA . VAL B 1 125 ? -7.309 -17.625 -18.031 1 68.5 125 VAL B CA 1
ATOM 2063 C C . VAL B 1 125 ? -8.609 -18.406 -17.906 1 68.5 125 VAL B C 1
ATOM 2065 O O . VAL B 1 125 ? -9.625 -17.891 -17.438 1 68.5 125 VAL B O 1
ATOM 2068 N N . PRO B 1 126 ? -8.766 -19.578 -18.609 1 58.5 126 PRO B N 1
ATOM 2069 C CA . PRO B 1 126 ? -9.984 -20.391 -18.672 1 58.5 126 PRO B CA 1
ATOM 2070 C C . PRO B 1 126 ? -10.547 -20.719 -17.297 1 58.5 126 PRO B C 1
ATOM 2072 O O . PRO B 1 126 ? -9.797 -20.797 -16.312 1 58.5 126 PRO B O 1
#

Sequence (252 aa):
MNDIHPELLKFVYGLLAFLAIYMIIGSEAGLLCNIICFTYPAIVSIQEKTLFPFSVMEKKLTDKAFTFSDFYAERIMEFVPFYWIIKCIYCIYLYLPQTEGINIVEEKIILPALQKFAKKLKREVPMNDIHPELLKFVYGLLAFLAIYMIIGSEAGLLCNIICFTYPAIVSIQEKTLFPFSVMEKKLTDKAFTFSDFYAERIMEFVPFYWIIKCIYCIYLYLPQTEGINIVEEKIILPALQKFAKKLKREVP

Organism: Brugia malayi (NCBI:txid6279)

Secondary structure (DSSP, 8-state):
-----HHHHHHHHHHHHHHHHHHHH-TTHHHHHHHHHHHHHHHHHHHHS-S--HHHHHHHHHHHHHHHHHTTHHHHTTTSTTHHHHHHHHHHHHH-TTT-HHHHHIIIIIHHHHHHHHHHHHHH--/-----HHHHHHHHHHHHHHHHHHHH-TTHHHHHHHHHHHHHHHHHHHHS-S--HHHHHHHHHHHHHHHHHTTHHHHHTTSTTHHHHHHHHHHHHH-TTT-HHHHHIIIIIHHHHHHHHHHHHHH--

InterPro domains:
  IPR004345 TB2/DP1/HVA22 [PF03134] (65-112)

Solvent-accessible surface area (backbone atoms only — not comparable to full-atom values): 13882 Å² total; per-residue (Å²): 129,83,83,70,52,69,66,55,51,53,49,52,52,51,50,50,49,50,52,51,52,38,37,66,72,42,93,58,22,66,60,52,37,51,49,50,58,49,47,50,48,50,52,48,11,67,72,61,67,63,75,44,57,67,74,48,47,38,55,48,49,60,53,46,59,53,55,58,50,56,78,43,41,75,66,46,37,76,77,39,71,51,47,48,52,53,49,40,52,49,42,50,48,26,58,31,82,90,63,41,32,49,59,51,48,33,62,70,48,40,45,54,52,49,52,53,48,49,54,50,44,60,70,68,53,126,127,82,80,68,51,69,66,54,52,52,49,52,52,49,51,50,51,52,52,52,52,37,35,65,72,42,95,56,24,64,60,52,35,51,48,50,57,48,49,51,48,50,52,49,12,67,73,62,66,64,75,43,56,68,75,48,47,40,56,50,50,60,53,44,59,53,56,59,51,57,77,41,40,75,66,45,37,75,77,38,70,51,48,48,53,53,49,42,53,51,43,49,48,26,60,32,82,90,63,41,34,47,57,51,48,33,63,71,49,39,45,56,51,49,52,53,49,49,55,49,45,59,69,70,52,127

Foldseek 3Di:
DPPPPPVVVVVVVVVVVVLVVCLVPPPPNVLSVLVCVLVVVLLVCLVVVPRDPPVRNLLVVVVSVVVNVVSCVVVVCVVVPPVVVVVVVVVCQCPPPVNVNVVVCSVPPRVVVSVVVSVVCVVPPD/DPPPPPVVVVVVVVVVVVLVVCLVPPPPNVLSVLVCVLVVVLLVCLVVVPRDPPVRNLLVVVVSVVVNVVSCVVVVCVVVPPVVVVVVVVVCQCPPPVNVNVVVCSVPPRVVVSVVVSVVCVVVPD

Radius of gyration: 20.3 Å; Cα contacts (8 Å, |Δi|>4): 170; chains: 2; bounding box: 40×63×45 Å